Protein AF-A0A8J7F1G1-F1 (afdb_monomer_lite)

Structure (mmCIF, N/CA/C/O backbone):
data_AF-A0A8J7F1G1-F1
#
_entry.id   AF-A0A8J7F1G1-F1
#
loop_
_atom_site.group_PDB
_atom_site.id
_atom_site.type_symbol
_atom_site.label_atom_id
_atom_site.label_alt_id
_atom_site.label_comp_id
_atom_site.label_asym_id
_atom_site.label_entity_id
_atom_site.label_seq_id
_atom_site.pdbx_PDB_ins_code
_atom_site.Cartn_x
_atom_site.Cartn_y
_atom_site.Cartn_z
_atom_site.occupancy
_atom_site.B_iso_or_equiv
_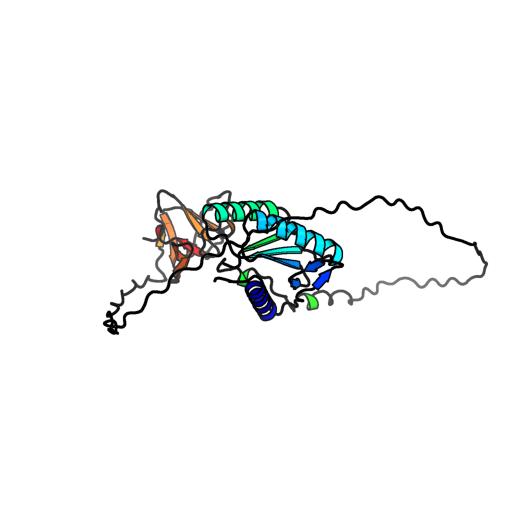atom_site.auth_seq_id
_atom_site.auth_comp_id
_atom_site.auth_asym_id
_atom_site.auth_atom_id
_atom_site.pdbx_PDB_model_num
ATOM 1 N N . MET A 1 1 ? -3.471 -8.805 -9.970 1.00 85.75 1 MET A N 1
ATOM 2 C CA . MET A 1 1 ? -4.946 -8.686 -10.096 1.00 85.75 1 MET A CA 1
ATOM 3 C C . MET A 1 1 ? -5.286 -7.489 -10.988 1.00 85.75 1 MET A C 1
ATOM 5 O O . MET A 1 1 ? -4.496 -6.552 -11.004 1.00 85.75 1 MET A O 1
ATOM 9 N N . LYS A 1 2 ? -6.380 -7.503 -11.767 1.00 92.56 2 LYS A N 1
ATOM 10 C CA . LYS A 1 2 ? -6.815 -6.350 -12.585 1.00 92.56 2 LYS A CA 1
ATOM 11 C C . LYS A 1 2 ? -8.298 -6.062 -12.370 1.00 92.56 2 LYS A C 1
ATOM 13 O O . LYS A 1 2 ? -9.089 -6.993 -12.458 1.00 92.56 2 LYS A O 1
ATOM 18 N N . PHE A 1 3 ? -8.645 -4.797 -12.138 1.00 95.81 3 PHE A N 1
ATOM 19 C CA . PHE A 1 3 ? -10.027 -4.343 -11.994 1.00 95.81 3 PHE A CA 1
ATOM 20 C C . PHE A 1 3 ? -10.405 -3.482 -13.196 1.00 95.81 3 PHE A C 1
ATOM 22 O O . PHE A 1 3 ? -9.678 -2.567 -13.586 1.00 95.81 3 PHE A O 1
ATOM 29 N N . SER A 1 4 ? -11.529 -3.794 -13.829 1.00 95.19 4 SER A N 1
ATOM 30 C CA . SER A 1 4 ? -12.010 -3.070 -15.003 1.00 95.19 4 SER A CA 1
ATOM 31 C C . SER A 1 4 ? -12.779 -1.805 -14.611 1.00 95.19 4 SER A C 1
ATOM 33 O O . SER A 1 4 ? -12.708 -0.801 -15.327 1.00 95.19 4 SER A O 1
ATOM 35 N N . THR A 1 5 ? -13.421 -1.811 -13.440 1.00 96.75 5 THR A N 1
ATOM 36 C CA . THR A 1 5 ? -14.197 -0.691 -12.893 1.00 96.75 5 THR A CA 1
ATOM 37 C C . THR A 1 5 ? -13.845 -0.412 -11.432 1.00 96.75 5 THR A C 1
ATOM 39 O O . THR A 1 5 ? -13.330 -1.275 -10.721 1.00 96.75 5 THR A O 1
ATOM 42 N N . GLU A 1 6 ? -14.152 0.798 -10.963 1.00 95.88 6 GLU A N 1
ATOM 43 C CA . GLU A 1 6 ? -14.017 1.164 -9.546 1.00 95.88 6 GLU A CA 1
ATOM 44 C C . GLU A 1 6 ? -14.965 0.349 -8.656 1.00 95.88 6 GLU A C 1
ATOM 46 O O . GLU A 1 6 ? -14.597 -0.047 -7.554 1.00 95.88 6 GLU A O 1
ATOM 51 N N . LYS A 1 7 ? -16.143 -0.022 -9.177 1.00 97.31 7 LYS A N 1
ATOM 52 C CA . LYS A 1 7 ? -17.098 -0.871 -8.460 1.00 97.31 7 LYS A CA 1
ATOM 53 C C . LYS A 1 7 ? -16.555 -2.277 -8.191 1.00 97.31 7 LYS A C 1
ATOM 55 O O . LYS A 1 7 ? -16.778 -2.827 -7.117 1.00 97.31 7 LYS A O 1
ATOM 60 N N . GLU A 1 8 ? -15.820 -2.866 -9.135 1.00 97.69 8 GLU A N 1
ATOM 61 C CA . GLU A 1 8 ? -15.153 -4.159 -8.919 1.00 97.69 8 GLU A CA 1
ATOM 62 C C . GLU A 1 8 ? -14.076 -4.074 -7.832 1.00 97.69 8 GLU A C 1
ATOM 64 O O . GLU A 1 8 ? -14.002 -4.961 -6.980 1.00 97.69 8 GLU A O 1
ATOM 69 N N . LEU A 1 9 ? -13.283 -2.996 -7.836 1.00 97.50 9 LEU A N 1
ATOM 70 C CA . LEU A 1 9 ? -12.300 -2.719 -6.789 1.00 97.50 9 LEU A CA 1
ATOM 71 C C . LEU A 1 9 ? -12.985 -2.554 -5.422 1.00 97.50 9 LEU A C 1
ATOM 73 O O . LEU A 1 9 ? -12.565 -3.176 -4.449 1.00 97.50 9 LEU A O 1
ATOM 77 N N . GLN A 1 10 ? -14.080 -1.791 -5.352 1.00 98.12 10 GLN A N 1
ATOM 78 C CA . GLN A 1 10 ? -14.869 -1.611 -4.130 1.00 98.12 10 GLN A CA 1
ATOM 79 C C . GLN A 1 10 ? -15.389 -2.943 -3.586 1.00 98.12 10 GLN A C 1
ATOM 81 O O . GLN A 1 10 ? -15.192 -3.253 -2.410 1.00 98.12 10 GLN A O 1
ATOM 86 N N . ASN A 1 11 ? -15.985 -3.772 -4.448 1.00 97.81 11 ASN A N 1
ATOM 87 C CA . ASN A 1 11 ? -16.486 -5.095 -4.076 1.00 97.81 11 ASN A CA 1
ATOM 88 C C . ASN A 1 11 ? -15.371 -6.005 -3.544 1.00 97.81 11 ASN A C 1
ATOM 90 O O . ASN A 1 11 ? -15.577 -6.738 -2.573 1.00 97.81 11 ASN A O 1
ATOM 94 N N . TYR A 1 12 ? -14.186 -5.951 -4.155 1.00 97.19 12 TYR A N 1
ATOM 95 C CA . TYR A 1 12 ? -13.018 -6.686 -3.683 1.00 97.19 12 TYR A CA 1
ATOM 96 C C . TYR A 1 12 ? -12.570 -6.221 -2.294 1.00 97.19 12 TYR A C 1
ATOM 98 O O . TYR A 1 12 ? -12.453 -7.050 -1.389 1.00 97.19 12 TYR A O 1
ATOM 106 N N . CYS A 1 13 ? -12.394 -4.912 -2.095 1.00 96.94 13 CYS A N 1
ATOM 107 C CA . CYS A 1 13 ? -12.002 -4.345 -0.806 1.00 96.94 13 CYS A CA 1
ATOM 108 C C . CYS A 1 13 ? -13.006 -4.710 0.295 1.00 96.94 13 CYS A C 1
ATOM 110 O O . CYS A 1 13 ? -12.612 -5.190 1.356 1.00 96.94 13 CYS A O 1
ATOM 112 N N . LEU A 1 14 ? -14.310 -4.572 0.031 1.00 97.44 14 LEU A N 1
ATOM 113 C CA . LEU A 1 14 ? -15.366 -4.961 0.971 1.00 97.44 14 LEU A CA 1
ATOM 114 C C . LEU A 1 14 ? -15.298 -6.447 1.332 1.00 97.44 14 LEU A C 1
ATOM 116 O O . LEU A 1 14 ? -15.460 -6.799 2.499 1.00 97.44 14 LEU A O 1
ATOM 120 N N . ARG A 1 15 ? -15.047 -7.329 0.358 1.00 97.00 15 ARG A N 1
ATOM 121 C CA . ARG A 1 15 ? -14.891 -8.767 0.610 1.00 97.00 15 ARG A CA 1
ATOM 122 C C . ARG A 1 15 ? -13.712 -9.050 1.544 1.00 97.00 15 ARG A C 1
ATOM 124 O O . ARG A 1 15 ? -13.888 -9.826 2.479 1.00 97.00 15 ARG A O 1
ATOM 131 N N . VAL A 1 16 ? -12.554 -8.426 1.314 1.00 94.94 16 VAL A N 1
ATOM 132 C CA . VAL A 1 16 ? -11.350 -8.604 2.150 1.00 94.94 16 VAL A CA 1
ATOM 133 C C . VAL A 1 16 ? -11.557 -8.034 3.557 1.00 94.94 16 VAL A C 1
ATOM 135 O O . VAL A 1 16 ? -11.239 -8.686 4.547 1.00 94.94 16 VAL A O 1
ATOM 138 N N . LEU A 1 17 ? -12.156 -6.848 3.682 1.00 95.31 17 LEU A N 1
ATOM 139 C CA . LEU A 1 17 ? -12.463 -6.264 4.992 1.00 95.31 17 LEU A CA 1
ATOM 140 C C . LEU A 1 17 ? -13.422 -7.164 5.789 1.00 95.31 17 LEU A C 1
ATOM 142 O O . LEU A 1 17 ? -13.184 -7.461 6.961 1.00 95.31 17 LEU A O 1
ATOM 146 N N . ARG A 1 18 ? -14.478 -7.665 5.135 1.00 95.19 18 ARG A N 1
ATOM 147 C CA . ARG A 1 18 ? -15.464 -8.559 5.756 1.00 95.19 18 ARG A CA 1
ATOM 148 C C . ARG A 1 18 ? -14.873 -9.921 6.118 1.00 95.19 18 ARG A C 1
ATOM 150 O O . ARG A 1 18 ? -15.220 -10.445 7.173 1.00 95.19 18 ARG A O 1
ATOM 157 N N . SER A 1 19 ? -13.972 -10.488 5.308 1.00 93.31 19 SER A N 1
ATOM 158 C CA . SER A 1 19 ? -13.309 -11.763 5.639 1.00 93.31 19 SER A CA 1
ATOM 159 C C . SER A 1 19 ? -12.414 -11.653 6.877 1.00 93.31 19 SER A C 1
ATOM 161 O O . SER A 1 19 ? -12.248 -12.633 7.598 1.00 93.31 19 SER A O 1
ATOM 163 N N . LYS A 1 20 ? -11.916 -10.447 7.179 1.00 91.88 20 LYS A N 1
ATOM 164 C CA . LYS A 1 20 ? -11.181 -10.119 8.411 1.00 91.88 20 LYS A CA 1
ATOM 165 C C . LYS A 1 20 ? -12.071 -9.737 9.598 1.00 91.88 20 LYS A C 1
ATOM 167 O O . LYS A 1 20 ? -11.559 -9.326 10.638 1.00 91.88 20 LYS A O 1
ATOM 172 N N . GLY A 1 21 ? -13.393 -9.833 9.453 1.00 93.81 21 GLY A N 1
ATOM 173 C CA . GLY A 1 21 ? -14.350 -9.456 10.494 1.00 93.81 21 GLY A CA 1
ATOM 174 C C . GLY A 1 21 ? -14.453 -7.948 10.736 1.00 93.81 21 GLY A C 1
ATOM 175 O O . GLY A 1 21 ? -15.002 -7.539 11.753 1.00 93.81 21 GLY A O 1
ATOM 176 N N . ILE A 1 22 ? -13.942 -7.110 9.830 1.00 94.12 22 ILE A N 1
ATOM 177 C CA . ILE A 1 22 ? -13.996 -5.653 9.970 1.00 94.12 22 ILE A CA 1
ATOM 178 C C . ILE A 1 22 ? -15.388 -5.172 9.567 1.00 94.12 22 ILE A C 1
ATOM 180 O O . ILE A 1 22 ? -15.872 -5.446 8.467 1.00 94.12 22 ILE A O 1
ATOM 184 N N . GLN A 1 23 ? -16.029 -4.415 10.454 1.00 95.81 23 GLN A N 1
ATOM 185 C CA . GLN A 1 23 ? -17.284 -3.742 10.133 1.00 95.81 23 GLN A CA 1
ATOM 186 C C . GLN A 1 23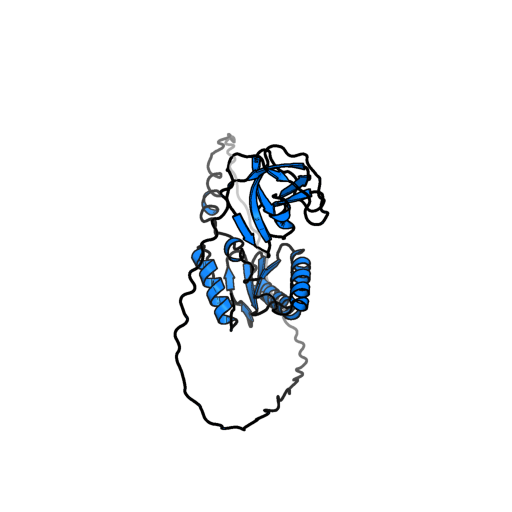 ? -17.032 -2.635 9.107 1.00 95.81 23 GLN A C 1
ATOM 188 O O . GLN A 1 23 ? -16.197 -1.761 9.330 1.00 95.81 23 GLN A O 1
ATOM 193 N N . CYS A 1 24 ? -17.766 -2.658 7.999 1.00 97.31 24 CYS A N 1
ATOM 194 C CA . CYS A 1 24 ? -17.635 -1.679 6.926 1.00 97.31 24 CYS A CA 1
ATOM 195 C C . CYS A 1 24 ? -19.009 -1.247 6.403 1.00 97.31 24 CYS A C 1
ATOM 197 O O . CYS A 1 24 ? -19.893 -2.086 6.207 1.00 97.31 24 CYS A O 1
ATOM 199 N N . SER A 1 25 ? -19.148 0.044 6.119 1.00 97.88 25 SER A N 1
ATOM 200 C CA . SER A 1 25 ? -20.285 0.631 5.410 1.00 97.88 25 SER A CA 1
ATOM 201 C C . SER A 1 25 ? -19.839 1.097 4.030 1.00 97.88 25 SER A C 1
ATOM 203 O O . SER A 1 25 ? -18.723 1.584 3.873 1.00 97.88 25 SER A O 1
ATOM 205 N N . GLU A 1 26 ? -20.707 0.944 3.042 1.00 97.69 26 GLU A N 1
ATOM 206 C CA . GLU A 1 26 ? -20.467 1.303 1.645 1.00 97.69 26 GLU A CA 1
ATOM 207 C C . GLU A 1 26 ? -21.280 2.551 1.289 1.00 97.69 26 GLU A C 1
ATOM 209 O O . GLU A 1 26 ? -22.394 2.701 1.791 1.00 97.69 26 GLU A O 1
ATOM 214 N N . GLU A 1 27 ? -20.738 3.417 0.427 1.00 95.44 27 GLU A N 1
ATOM 215 C CA . GLU A 1 27 ? -21.467 4.548 -0.168 1.00 95.44 27 GLU A CA 1
ATOM 216 C C . GLU A 1 27 ? -22.135 5.463 0.887 1.00 95.44 27 GLU A C 1
ATOM 218 O O . GLU A 1 27 ? -23.305 5.829 0.786 1.00 95.44 27 GLU A O 1
ATOM 223 N N . VAL A 1 28 ? -21.380 5.845 1.923 1.00 97.06 28 VAL A N 1
ATOM 224 C CA . VAL A 1 28 ? -21.890 6.611 3.074 1.00 97.06 28 VAL A CA 1
ATOM 225 C C . VAL A 1 28 ? -22.051 8.091 2.726 1.00 97.06 28 VAL A C 1
ATOM 227 O O . VAL A 1 28 ? -21.075 8.777 2.414 1.00 97.06 28 VAL A O 1
ATOM 230 N N . GLU A 1 29 ? -23.274 8.606 2.840 1.00 97.19 29 GLU A N 1
ATOM 231 C CA . GLU A 1 29 ? -23.581 10.026 2.638 1.00 97.19 29 GLU A CA 1
ATOM 232 C C . GLU A 1 29 ? -22.952 10.915 3.725 1.00 97.19 29 GLU A C 1
ATOM 234 O O . GLU A 1 29 ? -23.029 10.639 4.924 1.00 97.19 29 GLU A O 1
ATOM 239 N N . CYS A 1 30 ? -22.328 12.009 3.290 1.00 94.06 30 CYS A N 1
ATOM 240 C CA . CYS A 1 30 ? -21.588 12.968 4.107 1.00 94.06 30 CYS A CA 1
ATOM 241 C C . CYS A 1 30 ? -21.987 14.401 3.714 1.00 94.06 30 CYS A C 1
ATOM 243 O O . CYS A 1 30 ? -21.160 15.179 3.243 1.00 94.06 30 CYS A O 1
ATOM 245 N N . GLY A 1 31 ? -23.269 14.743 3.864 1.00 92.31 31 GLY A N 1
ATOM 246 C CA . GLY A 1 31 ? -23.830 15.961 3.273 1.00 92.31 31 GLY A CA 1
ATOM 247 C C . GLY A 1 31 ? -24.103 15.746 1.785 1.00 92.31 31 GLY A C 1
ATOM 248 O O . GLY A 1 31 ? -24.760 14.775 1.432 1.00 92.31 31 GLY A O 1
ATOM 249 N N . ASP A 1 32 ? -23.564 16.609 0.923 1.00 94.31 32 ASP A N 1
ATOM 250 C CA . ASP A 1 32 ? -23.764 16.538 -0.537 1.00 94.31 32 ASP A CA 1
ATOM 251 C C . ASP A 1 32 ? -22.744 15.634 -1.259 1.00 94.31 32 ASP A C 1
ATOM 253 O O . ASP A 1 32 ? -22.698 15.577 -2.488 1.00 94.31 32 ASP A O 1
ATOM 257 N N . ILE A 1 33 ? -21.883 14.952 -0.501 1.00 95.31 33 ILE A N 1
ATOM 258 C CA . ILE A 1 33 ? -20.837 14.062 -1.013 1.00 95.31 33 ILE A CA 1
ATOM 259 C C . ILE A 1 33 ? -20.967 12.673 -0.390 1.00 95.31 33 ILE A C 1
ATOM 261 O O . ILE A 1 33 ? -21.627 12.494 0.633 1.00 95.31 33 ILE A O 1
ATOM 265 N N . ARG A 1 34 ? -20.326 11.678 -1.003 1.00 97.38 34 ARG A N 1
ATOM 266 C CA . ARG A 1 34 ? -20.473 10.270 -0.634 1.00 97.38 34 ARG A CA 1
ATOM 267 C C . ARG A 1 34 ? -19.112 9.596 -0.552 1.00 97.38 34 ARG A C 1
ATOM 269 O O . ARG A 1 34 ? -18.366 9.654 -1.519 1.00 97.38 34 ARG A O 1
ATOM 276 N N . ALA A 1 35 ? -18.820 8.968 0.583 1.00 97.81 35 ALA A N 1
ATOM 277 C CA . ALA A 1 35 ? -17.592 8.206 0.788 1.00 97.81 35 ALA A CA 1
ATOM 278 C C . ALA A 1 35 ? -17.750 6.764 0.284 1.00 97.81 35 ALA A C 1
ATOM 280 O O . ALA A 1 35 ? -18.793 6.147 0.521 1.00 97.81 35 ALA A O 1
ATOM 281 N N . ASP A 1 36 ? -16.715 6.206 -0.347 1.00 98.19 36 ASP A N 1
ATOM 282 C CA . ASP A 1 36 ? -16.781 4.863 -0.934 1.00 98.19 36 ASP A CA 1
ATOM 283 C C . ASP A 1 36 ? -16.939 3.765 0.116 1.00 98.19 36 ASP A C 1
ATOM 285 O O . ASP A 1 36 ? -17.868 2.954 0.035 1.00 98.19 36 ASP A O 1
ATOM 289 N N . ILE A 1 37 ? -16.028 3.714 1.092 1.00 98.31 37 ILE A N 1
ATOM 290 C CA . ILE A 1 37 ? -16.068 2.750 2.193 1.00 98.31 37 ILE A CA 1
ATOM 291 C C . ILE A 1 37 ? -15.699 3.457 3.500 1.00 98.31 37 ILE A C 1
ATOM 293 O O . ILE A 1 37 ? -14.738 4.219 3.582 1.00 98.31 37 ILE A O 1
ATOM 297 N N . VAL A 1 38 ? -16.446 3.167 4.562 1.00 97.69 38 VAL A N 1
ATOM 298 C CA . VAL A 1 38 ? -16.169 3.665 5.912 1.00 97.69 38 VAL A CA 1
ATOM 299 C C . VAL A 1 38 ? -16.034 2.489 6.866 1.00 97.69 38 VAL A C 1
ATOM 301 O O . VAL A 1 38 ? -16.921 1.640 6.950 1.00 97.69 38 VAL A O 1
ATOM 304 N N . ILE A 1 39 ? -14.941 2.468 7.622 1.00 96.56 39 ILE A N 1
ATOM 305 C CA . ILE A 1 39 ? -14.683 1.513 8.705 1.00 96.56 39 ILE A CA 1
ATOM 306 C C . ILE A 1 39 ? -14.491 2.282 10.025 1.00 96.56 39 ILE A C 1
ATOM 308 O O . ILE A 1 39 ? -14.364 3.510 10.002 1.00 96.56 39 ILE A O 1
ATOM 312 N N . PRO A 1 40 ? -14.503 1.628 11.204 1.00 95.25 40 PRO A N 1
ATOM 313 C CA . PRO A 1 40 ? -14.353 2.324 12.481 1.00 95.25 40 PRO A CA 1
ATOM 314 C C . PRO A 1 40 ? -13.138 3.259 12.547 1.00 95.25 40 PRO A C 1
ATOM 316 O O . PRO A 1 40 ? -13.269 4.378 13.048 1.00 95.25 40 PRO A O 1
ATOM 319 N N . GLN A 1 41 ? -12.004 2.811 12.006 1.00 95.81 41 GLN A N 1
ATOM 320 C CA . GLN A 1 41 ? -10.712 3.491 12.054 1.00 95.81 41 GLN A CA 1
ATOM 321 C C . GLN A 1 41 ? -10.458 4.472 10.904 1.00 95.81 41 GLN A C 1
ATOM 323 O O . GLN A 1 41 ? -9.704 5.420 11.092 1.00 95.81 41 GLN A O 1
ATOM 328 N N . ALA A 1 42 ? -11.091 4.288 9.742 1.00 97.19 42 ALA A N 1
ATOM 329 C CA . ALA A 1 42 ? -10.705 5.006 8.532 1.00 97.19 42 ALA A CA 1
ATOM 330 C C . ALA A 1 42 ? -11.884 5.336 7.611 1.00 97.19 42 ALA A C 1
ATOM 332 O O . ALA A 1 42 ? -12.900 4.631 7.578 1.00 97.19 42 ALA A O 1
ATOM 333 N N . VAL A 1 43 ? -11.715 6.400 6.826 1.00 97.69 43 VAL A N 1
ATOM 334 C CA . VAL A 1 43 ? -12.439 6.579 5.561 1.00 97.69 43 VAL A CA 1
ATOM 335 C C . VAL A 1 43 ? -11.543 6.073 4.441 1.00 97.69 43 VAL A C 1
ATOM 337 O O . VAL A 1 43 ? -10.387 6.482 4.354 1.00 97.69 43 VAL A O 1
ATOM 340 N N . ILE A 1 44 ? -12.069 5.191 3.598 1.00 97.94 44 ILE A N 1
ATOM 341 C CA . ILE A 1 44 ? -11.346 4.637 2.460 1.00 97.94 44 ILE A CA 1
ATOM 342 C C . ILE A 1 44 ? -11.925 5.252 1.188 1.00 97.94 44 ILE A C 1
ATOM 344 O O . ILE A 1 44 ? -13.115 5.091 0.911 1.00 97.94 44 ILE A O 1
ATOM 348 N N . GLU A 1 45 ? -11.073 5.923 0.422 1.00 98.31 45 GLU A N 1
ATOM 349 C CA . GLU A 1 45 ? -11.387 6.446 -0.906 1.00 98.31 45 GLU A CA 1
ATOM 350 C C . GLU A 1 45 ? -10.712 5.582 -1.969 1.00 98.31 45 GLU A C 1
ATOM 352 O O . GLU A 1 45 ? -9.518 5.266 -1.874 1.00 98.31 45 GLU A O 1
ATOM 357 N N . LEU A 1 46 ? -11.480 5.196 -2.984 1.00 98.38 46 LEU A N 1
ATOM 358 C CA . LEU A 1 46 ? -11.023 4.311 -4.039 1.00 98.38 46 LEU A CA 1
ATOM 359 C C . LEU A 1 46 ? -10.736 5.095 -5.317 1.00 98.38 46 LEU A C 1
ATOM 361 O O . LEU A 1 46 ? -11.430 6.039 -5.698 1.00 98.38 46 LEU A O 1
ATOM 365 N N . LYS A 1 47 ? -9.693 4.662 -6.020 1.00 98.00 47 LYS A N 1
ATOM 366 C CA . LYS A 1 47 ? -9.462 5.022 -7.418 1.00 98.00 47 LYS A CA 1
ATOM 367 C C . LYS A 1 47 ? -9.048 3.782 -8.170 1.00 98.00 47 LYS A C 1
ATOM 369 O O . LYS A 1 47 ? -8.156 3.058 -7.738 1.00 98.00 47 LYS A O 1
ATOM 374 N N . LYS A 1 48 ? -9.633 3.556 -9.348 1.00 97.38 48 LYS A N 1
ATOM 375 C CA . LYS A 1 48 ? -9.224 2.433 -10.210 1.00 97.38 48 LYS A CA 1
ATOM 376 C C . LYS A 1 48 ? -7.700 2.389 -10.407 1.00 97.38 48 LYS A C 1
ATOM 378 O O . LYS A 1 48 ? -7.110 1.321 -10.303 1.00 97.38 48 LYS A O 1
ATOM 383 N N . VAL A 1 49 ? -7.066 3.535 -10.662 1.00 98.06 49 VAL A N 1
ATOM 384 C CA . VAL A 1 49 ? -5.605 3.668 -10.751 1.00 98.06 49 VAL A CA 1
ATOM 385 C C . VAL A 1 49 ? -5.161 4.862 -9.913 1.00 98.06 49 VAL A C 1
ATOM 387 O O . VAL A 1 49 ? -5.644 5.973 -10.121 1.00 98.06 49 VAL A O 1
ATOM 390 N N . LEU A 1 50 ? -4.213 4.648 -9.004 1.00 98.25 50 LEU A N 1
ATOM 391 C CA . LEU A 1 50 ? -3.578 5.706 -8.220 1.00 98.25 50 LEU A CA 1
ATOM 392 C C . LEU A 1 50 ? -2.344 6.231 -8.959 1.00 98.25 50 LEU A C 1
ATOM 394 O O . LEU A 1 50 ? -1.208 5.934 -8.603 1.00 98.25 50 LEU A O 1
ATOM 398 N N . ASN A 1 51 ? -2.564 7.000 -10.025 1.00 98.06 51 ASN A N 1
ATOM 399 C CA . ASN A 1 51 ? -1.508 7.847 -10.583 1.00 98.06 51 ASN A CA 1
ATOM 400 C C . ASN A 1 51 ? -1.373 9.140 -9.749 1.00 98.06 51 ASN A C 1
ATOM 402 O O . ASN A 1 51 ? -2.110 9.353 -8.786 1.00 98.06 51 ASN A O 1
ATOM 406 N N . ARG A 1 52 ? -0.440 10.028 -10.119 1.00 97.25 52 ARG A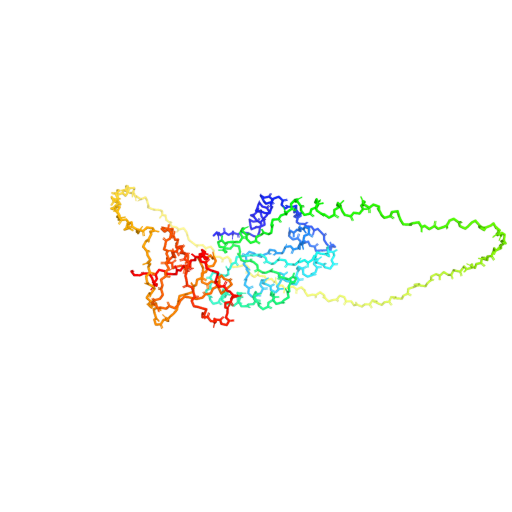 N 1
ATOM 407 C CA . ARG A 1 52 ? -0.209 11.299 -9.406 1.00 97.25 52 ARG A CA 1
ATOM 408 C C . ARG A 1 52 ? -1.494 12.109 -9.194 1.00 97.25 52 ARG A C 1
ATOM 410 O O . ARG A 1 52 ? -1.731 12.612 -8.101 1.00 97.25 52 ARG A O 1
ATOM 417 N N . GLU A 1 53 ? -2.294 12.265 -10.244 1.00 96.75 53 GLU A N 1
ATOM 418 C CA . GLU A 1 53 ? -3.530 13.048 -10.188 1.00 96.75 53 GLU A CA 1
ATOM 419 C C . GLU A 1 53 ? -4.602 12.340 -9.354 1.00 96.75 53 GLU A C 1
ATOM 421 O O . GLU A 1 53 ? -5.207 12.962 -8.483 1.00 96.75 53 GLU A O 1
ATOM 426 N N . GLY A 1 54 ? -4.774 11.033 -9.559 1.00 97.69 54 GLY A N 1
ATOM 427 C CA . GLY A 1 54 ? -5.711 10.201 -8.813 1.00 97.69 54 GLY A CA 1
ATOM 428 C C . GLY A 1 54 ? -5.450 10.236 -7.309 1.00 97.69 54 GLY A C 1
ATOM 429 O O . GLY A 1 54 ? -6.400 10.341 -6.542 1.00 97.69 54 GLY A O 1
ATOM 430 N N . ILE A 1 55 ? -4.180 10.241 -6.884 1.00 98.38 55 ILE A N 1
ATOM 431 C CA . ILE A 1 55 ? -3.804 10.377 -5.469 1.00 98.38 55 ILE A CA 1
ATOM 432 C C . ILE A 1 55 ? -4.262 11.729 -4.901 1.00 98.38 55 ILE A C 1
ATOM 434 O O . ILE A 1 55 ? -4.910 11.757 -3.857 1.00 98.38 55 ILE A O 1
ATOM 438 N N . TYR A 1 56 ? -3.984 12.851 -5.576 1.00 98.12 56 TYR A N 1
ATOM 439 C CA . TYR A 1 56 ? -4.418 14.169 -5.087 1.00 98.12 56 TYR A CA 1
ATOM 440 C C . TYR A 1 56 ? -5.942 14.326 -5.079 1.00 98.12 56 TYR A C 1
ATOM 442 O O . TYR A 1 56 ? -6.491 14.888 -4.129 1.00 98.12 56 TYR A O 1
ATOM 450 N N . GLN A 1 57 ? -6.626 13.828 -6.113 1.00 97.81 57 GLN A N 1
ATOM 451 C CA . GLN A 1 57 ? -8.088 13.835 -6.175 1.00 97.81 57 GLN A CA 1
ATOM 452 C C . GLN A 1 57 ? -8.685 13.028 -5.016 1.00 97.81 57 GLN A C 1
ATOM 454 O O . GLN A 1 57 ? -9.517 13.553 -4.274 1.00 97.81 57 GLN A O 1
ATOM 459 N N . ALA A 1 58 ? -8.201 11.798 -4.814 1.00 98.19 58 ALA A N 1
ATOM 460 C CA . ALA A 1 58 ? -8.642 10.926 -3.732 1.00 98.19 58 ALA A CA 1
ATOM 461 C C . ALA A 1 58 ? -8.379 11.553 -2.356 1.00 98.19 58 ALA A C 1
ATOM 463 O O . ALA A 1 58 ? -9.262 11.574 -1.5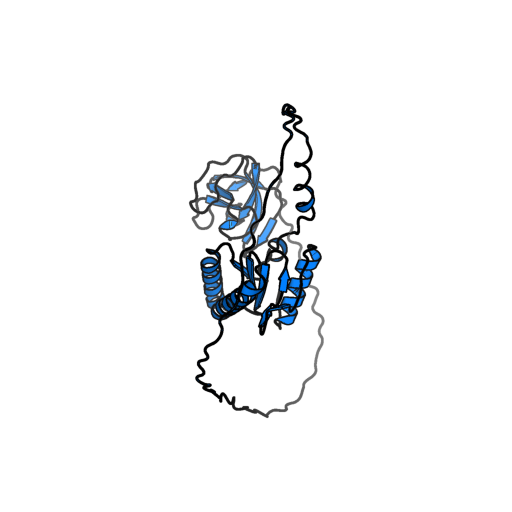05 1.00 98.19 58 ALA A O 1
ATOM 464 N N . LEU A 1 59 ? -7.198 12.143 -2.149 1.00 98.25 59 LEU A N 1
ATOM 465 C CA . LEU A 1 59 ? -6.859 12.816 -0.897 1.00 98.25 59 LEU A CA 1
ATOM 466 C C . LEU A 1 59 ? -7.796 13.996 -0.603 1.00 98.25 59 LEU A C 1
ATOM 468 O O . LEU A 1 59 ? -8.270 14.147 0.525 1.00 98.25 59 LEU A O 1
ATOM 472 N N . GLY A 1 60 ? -8.084 14.828 -1.609 1.00 97.50 60 GLY A N 1
ATOM 473 C CA . GLY A 1 60 ? -9.006 15.956 -1.471 1.00 97.50 60 GLY A CA 1
ATOM 474 C C . GLY A 1 60 ? -10.422 15.509 -1.098 1.00 97.50 60 GLY A C 1
ATOM 475 O O . GLY A 1 60 ? -11.029 16.075 -0.185 1.00 97.50 60 GLY A O 1
ATOM 476 N N . GLN A 1 61 ? -10.916 14.459 -1.758 1.00 97.56 61 GLN A N 1
ATOM 477 C CA . GLN A 1 61 ? -12.217 13.843 -1.493 1.00 97.56 61 GLN A CA 1
ATOM 478 C C . GLN A 1 61 ? -12.279 13.224 -0.091 1.00 97.56 61 GLN A C 1
ATOM 480 O O . GLN A 1 61 ? -13.136 13.598 0.713 1.00 97.56 61 GLN A O 1
ATOM 485 N N . ALA A 1 62 ? -11.311 12.376 0.255 1.00 96.94 62 ALA A N 1
ATOM 486 C CA . ALA A 1 62 ? -11.235 11.726 1.558 1.00 96.94 62 ALA A CA 1
ATOM 487 C C . ALA A 1 62 ? -11.139 12.731 2.713 1.00 96.94 62 ALA A C 1
ATOM 489 O O . ALA A 1 62 ? -11.825 12.592 3.729 1.00 96.94 62 ALA A O 1
ATOM 490 N N . THR A 1 63 ? -10.359 13.800 2.533 1.00 97.12 63 THR A N 1
ATOM 491 C CA . THR A 1 63 ? -10.268 14.900 3.503 1.00 97.12 63 THR A CA 1
ATOM 492 C C . THR A 1 63 ? -11.617 15.594 3.690 1.00 97.12 63 THR A C 1
ATOM 494 O O . THR A 1 63 ? -11.973 15.952 4.814 1.00 97.12 63 THR A O 1
ATOM 497 N N . ALA A 1 64 ? -12.390 15.783 2.615 1.00 96.12 64 ALA A N 1
ATOM 498 C CA . ALA A 1 64 ? -13.722 16.370 2.698 1.00 96.12 64 ALA A CA 1
ATOM 499 C C . ALA A 1 64 ? -14.684 15.469 3.488 1.00 96.12 64 ALA A C 1
ATOM 501 O O . ALA A 1 64 ? -15.333 15.961 4.413 1.00 96.12 64 ALA A O 1
ATOM 502 N N . TYR A 1 65 ? -14.711 14.157 3.219 1.00 94.06 65 TYR A N 1
ATOM 503 C CA . TYR A 1 65 ? -15.525 13.209 3.994 1.00 94.06 65 TYR A CA 1
ATOM 504 C C . TYR A 1 65 ? -15.131 13.207 5.469 1.00 94.06 65 TYR A C 1
ATOM 506 O O . TYR A 1 65 ? -15.993 13.203 6.352 1.00 94.06 65 TYR A O 1
ATOM 514 N N . ASN A 1 66 ? -13.825 13.245 5.753 1.00 93.56 66 ASN A N 1
ATOM 515 C CA . ASN A 1 66 ? -13.335 13.091 7.114 1.00 93.56 66 ASN A CA 1
ATOM 516 C C . ASN A 1 66 ? -13.725 14.265 8.031 1.00 93.56 66 ASN A C 1
ATOM 518 O O . ASN A 1 66 ? -13.859 14.086 9.241 1.00 93.56 66 ASN A O 1
ATOM 522 N N . ARG A 1 67 ? -14.028 15.446 7.472 1.00 95.12 67 ARG A N 1
ATOM 523 C CA . ARG A 1 67 ? -14.610 16.568 8.237 1.00 95.12 67 ARG A CA 1
ATOM 524 C C . ARG A 1 67 ? -15.980 16.228 8.832 1.00 95.12 67 ARG A C 1
ATOM 526 O O . ARG A 1 67 ? -16.309 16.721 9.911 1.00 95.12 67 ARG A O 1
ATOM 533 N N . HIS A 1 68 ? -16.759 15.386 8.151 1.00 96.06 68 HIS A N 1
ATOM 534 C CA . HIS A 1 68 ? -18.077 14.934 8.600 1.00 96.06 68 HIS A CA 1
ATOM 535 C C . HIS A 1 68 ? -17.981 13.665 9.451 1.00 96.06 68 HIS A C 1
ATOM 537 O O . HIS A 1 68 ? -18.581 13.594 10.523 1.00 96.06 68 HIS A O 1
ATOM 543 N N . LEU A 1 69 ? -17.204 12.682 8.989 1.00 95.81 69 LEU A N 1
ATOM 544 C CA . LEU A 1 69 ? -17.140 11.348 9.590 1.00 95.81 69 LEU A CA 1
ATOM 545 C C . LEU A 1 69 ? -16.194 11.248 10.793 1.00 95.81 69 LEU A C 1
ATOM 547 O O . LEU A 1 69 ? -16.376 10.353 11.617 1.00 95.81 69 LEU A O 1
ATOM 551 N N . LYS A 1 70 ? -15.215 12.157 10.910 1.00 96.69 70 LYS A N 1
ATOM 552 C CA . LYS A 1 70 ? -14.247 12.242 12.019 1.00 96.69 70 LYS A CA 1
ATOM 553 C C . LYS A 1 70 ? -13.548 10.910 12.313 1.00 96.69 70 LYS A C 1
ATOM 555 O O . LYS A 1 70 ? -13.414 10.510 13.471 1.00 96.69 70 LYS A O 1
ATOM 560 N N . ARG A 1 71 ? -13.135 10.203 11.262 1.00 96.50 71 ARG A N 1
ATOM 561 C CA . ARG A 1 71 ? -12.327 8.992 11.385 1.00 96.50 71 ARG A CA 1
ATOM 562 C C . ARG A 1 71 ? -10.871 9.352 11.704 1.00 96.50 71 ARG A C 1
ATOM 564 O O . ARG A 1 71 ? -10.387 10.385 11.235 1.00 96.50 71 ARG A O 1
ATOM 571 N N . PRO A 1 72 ? -10.188 8.518 12.505 1.00 95.81 72 PRO A N 1
ATOM 572 C CA . PRO A 1 72 ? -8.770 8.694 12.805 1.00 95.81 72 PRO A CA 1
ATOM 573 C C . PRO A 1 72 ? -7.873 8.737 11.564 1.00 95.81 72 PRO A C 1
ATOM 575 O O . PRO A 1 72 ? -6.918 9.507 11.545 1.00 95.81 72 PRO A O 1
ATOM 578 N N . GLU A 1 73 ? -8.189 7.929 10.550 1.00 96.75 73 GLU A N 1
ATOM 579 C CA . 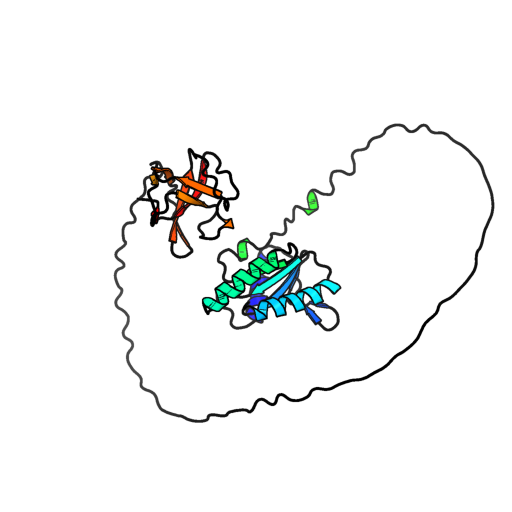GLU A 1 73 ? -7.325 7.711 9.388 1.00 96.75 73 GLU A CA 1
ATOM 580 C C . GLU A 1 73 ? -8.051 7.939 8.049 1.00 96.75 73 GLU A C 1
ATOM 582 O O . GLU A 1 73 ? -9.280 7.842 7.936 1.00 96.75 73 GLU A O 1
ATOM 587 N N . ILE A 1 74 ? -7.261 8.222 7.015 1.00 97.69 74 ILE A N 1
ATOM 588 C CA . ILE A 1 74 ? -7.657 8.296 5.609 1.00 97.69 74 ILE A CA 1
ATOM 589 C C . ILE A 1 74 ? -6.845 7.267 4.833 1.00 97.69 74 ILE A C 1
ATOM 591 O O . ILE A 1 74 ? -5.617 7.319 4.839 1.00 97.69 74 ILE A O 1
ATOM 595 N N . TRP A 1 75 ? -7.514 6.366 4.123 1.00 98.06 75 TRP A N 1
ATOM 596 C CA . TRP A 1 75 ? -6.846 5.392 3.266 1.00 98.06 75 TRP A CA 1
ATOM 597 C C . TRP A 1 75 ? -7.204 5.631 1.804 1.00 98.06 75 TRP A C 1
ATOM 599 O O . TRP A 1 75 ? -8.377 5.665 1.437 1.00 98.06 75 TRP A O 1
ATOM 609 N N . LEU A 1 76 ? -6.188 5.771 0.961 1.00 98.25 76 LEU A N 1
ATOM 610 C CA . LEU A 1 76 ? -6.329 5.900 -0.484 1.00 98.25 76 LEU A CA 1
ATOM 611 C C . LEU A 1 76 ? -5.955 4.558 -1.107 1.00 98.25 76 LEU A C 1
ATOM 613 O O . LEU A 1 76 ? -4.823 4.105 -0.947 1.00 98.25 76 LEU A O 1
ATOM 617 N N . VAL A 1 77 ? -6.890 3.907 -1.796 1.00 98.19 77 VAL A N 1
ATOM 618 C CA . VAL A 1 77 ? -6.676 2.548 -2.316 1.00 98.19 77 VAL A CA 1
ATOM 619 C C . VAL A 1 77 ? -6.929 2.484 -3.817 1.00 98.19 77 VAL A C 1
ATOM 621 O O . VAL A 1 77 ? -7.938 2.975 -4.321 1.00 98.19 77 VAL A O 1
ATOM 624 N N . GLY A 1 78 ? -6.024 1.834 -4.548 1.00 98.19 78 GLY A N 1
ATOM 625 C CA . GLY A 1 78 ? -6.170 1.637 -5.988 1.00 98.19 78 GLY A CA 1
ATOM 626 C C . GLY A 1 78 ? -5.064 0.811 -6.620 1.00 98.19 78 GLY A C 1
ATOM 627 O O . GLY A 1 78 ? -4.193 0.296 -5.928 1.00 98.19 78 GLY A O 1
ATOM 628 N N . GLN A 1 79 ? -5.097 0.647 -7.942 1.00 97.81 79 GLN A N 1
ATOM 629 C CA . GLN A 1 79 ? -4.040 -0.071 -8.666 1.00 97.81 79 GLN A CA 1
ATOM 630 C C . GLN A 1 79 ? -2.850 0.839 -8.980 1.00 97.81 79 GLN A C 1
ATOM 632 O O . GLN A 1 79 ? -3.041 2.023 -9.279 1.00 97.81 79 GLN A O 1
ATOM 637 N N . ARG A 1 80 ? -1.629 0.288 -9.005 1.00 97.62 80 ARG A N 1
ATOM 638 C CA . ARG A 1 80 ? -0.474 1.000 -9.573 1.00 97.62 80 ARG A CA 1
ATOM 639 C C . ARG A 1 80 ? -0.707 1.334 -11.052 1.00 97.62 80 ARG A C 1
ATOM 641 O O . ARG A 1 80 ? -1.305 0.539 -11.787 1.00 97.62 80 ARG A O 1
ATOM 648 N N . PRO A 1 81 ? -0.160 2.460 -11.542 1.00 97.69 81 PRO A N 1
ATOM 649 C CA . PRO A 1 81 ? -0.066 2.712 -12.972 1.00 97.69 81 PRO A CA 1
ATOM 650 C C . PRO A 1 81 ? 0.656 1.576 -13.716 1.00 97.69 81 PRO A C 1
ATOM 652 O O . PRO A 1 81 ? 1.616 0.967 -13.222 1.00 97.69 81 PRO A O 1
ATOM 655 N N . ILE A 1 82 ? 0.197 1.293 -14.939 1.00 95.81 82 ILE A N 1
ATOM 656 C CA . ILE A 1 82 ? 0.823 0.290 -15.816 1.00 95.81 82 ILE A CA 1
ATOM 657 C C . ILE A 1 82 ? 2.170 0.815 -16.328 1.00 95.81 82 ILE A C 1
ATOM 659 O O . ILE A 1 82 ? 3.141 0.061 -16.384 1.00 95.81 82 ILE A O 1
ATOM 663 N N . ALA A 1 83 ? 2.238 2.104 -16.671 1.00 95.88 83 ALA A N 1
ATOM 664 C CA . ALA A 1 83 ? 3.456 2.742 -17.148 1.00 95.88 83 ALA A CA 1
ATOM 665 C C . ALA A 1 83 ? 4.493 2.857 -16.018 1.00 95.88 83 ALA A C 1
ATOM 667 O O . ALA A 1 83 ? 4.220 3.432 -14.965 1.00 95.88 83 ALA A O 1
ATOM 668 N N . VAL A 1 84 ? 5.706 2.349 -16.261 1.00 93.62 84 VAL A N 1
ATOM 669 C CA . VAL A 1 84 ? 6.798 2.291 -15.268 1.00 93.62 84 VAL A CA 1
ATOM 670 C C . VAL A 1 84 ? 7.129 3.672 -14.697 1.00 93.62 84 VAL A C 1
ATOM 672 O O . VAL A 1 84 ? 7.302 3.822 -13.489 1.00 93.62 84 VAL A O 1
ATOM 675 N N . GLN A 1 85 ? 7.172 4.700 -15.549 1.00 93.56 85 GLN A N 1
ATOM 676 C CA . GLN A 1 85 ? 7.478 6.064 -15.116 1.00 93.56 85 GLN A CA 1
ATOM 677 C C . GLN A 1 85 ? 6.382 6.646 -14.213 1.00 93.56 85 GLN A C 1
ATOM 679 O O . GLN A 1 85 ? 6.698 7.268 -13.201 1.00 93.56 85 GLN A O 1
ATOM 684 N N . GLU A 1 86 ? 5.107 6.436 -14.550 1.00 95.69 86 GLU A N 1
ATOM 685 C CA . GLU A 1 86 ? 3.981 6.896 -13.729 1.00 95.69 86 GLU A CA 1
ATOM 686 C C . GLU A 1 86 ? 3.916 6.149 -12.399 1.00 95.69 86 GLU A C 1
ATOM 688 O O . GLU A 1 86 ? 3.647 6.764 -11.370 1.00 95.69 86 GLU A O 1
ATOM 693 N N . ARG A 1 87 ? 4.227 4.848 -12.397 1.00 97.00 87 ARG A N 1
ATOM 694 C CA . ARG A 1 87 ? 4.322 4.040 -11.177 1.00 97.00 87 ARG A CA 1
ATOM 695 C C . ARG A 1 87 ? 5.357 4.606 -10.212 1.00 97.00 87 ARG A C 1
ATOM 697 O O . ARG A 1 87 ? 5.012 4.923 -9.081 1.00 97.00 87 ARG A O 1
ATOM 704 N N . ALA A 1 88 ? 6.583 4.836 -10.682 1.00 93.19 88 ALA A N 1
ATOM 705 C CA . ALA A 1 88 ? 7.650 5.402 -9.855 1.00 93.19 88 ALA A CA 1
ATOM 706 C C . ALA A 1 88 ? 7.341 6.831 -9.362 1.00 93.19 88 ALA A C 1
ATOM 708 O O . ALA A 1 88 ? 7.904 7.299 -8.371 1.00 93.19 88 ALA A O 1
ATOM 709 N N . GLN A 1 89 ? 6.487 7.580 -10.066 1.00 96.06 89 GLN A N 1
ATOM 710 C CA . GLN A 1 89 ? 5.997 8.877 -9.590 1.00 96.06 89 GLN A CA 1
ATOM 711 C C . GLN A 1 89 ? 4.913 8.721 -8.521 1.00 96.06 89 GLN A C 1
ATOM 713 O O . GLN A 1 89 ? 4.979 9.406 -7.505 1.00 96.06 89 GLN A O 1
ATOM 718 N N . ALA A 1 90 ? 3.950 7.823 -8.736 1.00 97.50 90 ALA A N 1
ATOM 719 C CA . ALA A 1 90 ? 2.885 7.535 -7.784 1.00 97.50 90 ALA A CA 1
ATOM 720 C C . ALA A 1 90 ? 3.433 6.997 -6.456 1.00 97.50 90 ALA A C 1
ATOM 722 O O . ALA A 1 90 ? 3.026 7.470 -5.404 1.00 97.50 90 ALA A O 1
ATOM 723 N N . GLU A 1 91 ? 4.399 6.077 -6.496 1.00 96.62 91 GLU A N 1
ATOM 724 C CA . GLU A 1 91 ? 5.024 5.499 -5.298 1.00 96.62 91 GLU A CA 1
ATOM 725 C C . GLU A 1 91 ? 5.818 6.537 -4.497 1.00 96.62 91 GLU A C 1
ATOM 727 O O . GLU A 1 91 ? 5.705 6.592 -3.276 1.00 96.62 91 GLU A O 1
ATOM 732 N N . ARG A 1 92 ? 6.573 7.418 -5.169 1.00 95.88 92 ARG A N 1
ATOM 733 C CA . ARG A 1 92 ? 7.262 8.526 -4.486 1.00 95.88 92 ARG A CA 1
ATOM 734 C C . ARG A 1 92 ? 6.283 9.500 -3.839 1.00 95.88 92 ARG A C 1
ATOM 736 O O . ARG A 1 92 ? 6.526 9.942 -2.722 1.00 95.88 92 ARG A O 1
ATOM 743 N N . LEU A 1 93 ? 5.187 9.823 -4.526 1.00 97.44 93 LEU A N 1
ATOM 744 C CA . LEU A 1 93 ? 4.157 10.698 -3.972 1.00 97.44 93 LEU A CA 1
ATOM 745 C C . LEU A 1 93 ? 3.429 10.044 -2.790 1.00 97.44 93 LEU A C 1
ATOM 747 O O . LEU A 1 93 ? 3.158 10.722 -1.805 1.00 97.44 93 LEU A O 1
ATOM 751 N N . ALA A 1 94 ? 3.135 8.745 -2.873 1.00 96.94 94 ALA A N 1
ATOM 752 C CA . ALA A 1 94 ? 2.564 7.981 -1.769 1.00 96.94 94 ALA A CA 1
ATOM 753 C C . ALA A 1 94 ? 3.445 8.105 -0.515 1.00 96.94 94 ALA A C 1
ATOM 755 O O . ALA A 1 94 ? 2.965 8.569 0.513 1.00 96.94 94 ALA A O 1
ATOM 756 N N . GLN A 1 95 ? 4.751 7.840 -0.642 1.00 95.69 95 GLN A N 1
ATOM 757 C CA . GLN A 1 95 ? 5.717 7.975 0.457 1.00 95.69 95 GLN A CA 1
ATOM 758 C C . GLN A 1 95 ? 5.795 9.398 1.033 1.00 95.69 95 GLN A C 1
ATOM 760 O O . GLN A 1 95 ? 5.996 9.569 2.233 1.00 95.69 95 GLN A O 1
ATOM 765 N N . GLU A 1 96 ? 5.676 10.427 0.190 1.00 94.25 96 GLU A N 1
ATOM 766 C CA . GLU A 1 96 ? 5.660 11.826 0.631 1.00 94.25 96 GLU A CA 1
ATOM 767 C C . GLU A 1 96 ? 4.401 12.146 1.449 1.00 94.25 96 GLU A C 1
ATOM 769 O O . GLU A 1 96 ? 4.500 12.755 2.511 1.00 94.25 96 GLU A O 1
ATOM 774 N N . ILE A 1 97 ? 3.227 11.708 0.987 1.00 96.44 97 ILE A N 1
ATOM 775 C CA . ILE A 1 97 ? 1.945 11.958 1.660 1.00 96.44 97 ILE A CA 1
ATOM 776 C C . ILE A 1 97 ? 1.839 11.172 2.973 1.00 96.44 97 ILE A C 1
ATOM 778 O O . ILE A 1 97 ? 1.350 11.709 3.964 1.00 96.44 97 ILE A O 1
ATOM 782 N N . GLU A 1 98 ? 2.347 9.941 3.013 1.00 95.50 98 GLU A N 1
ATOM 783 C CA . GLU A 1 98 ? 2.370 9.089 4.213 1.00 95.50 98 GLU A CA 1
ATOM 784 C C . GLU A 1 98 ? 3.309 9.601 5.323 1.00 95.50 98 GLU A C 1
ATOM 786 O O . GLU A 1 98 ? 3.335 9.050 6.426 1.00 95.50 98 GLU A O 1
ATOM 791 N N . GLN A 1 99 ? 4.060 10.687 5.088 1.00 93.94 99 GLN A N 1
ATOM 792 C CA . GLN A 1 99 ? 4.716 11.418 6.179 1.00 93.94 99 GLN A CA 1
ATOM 793 C C . GLN A 1 99 ? 3.691 11.952 7.193 1.00 93.94 99 GLN A C 1
ATOM 795 O O . GLN A 1 99 ? 4.005 12.073 8.383 1.00 93.94 99 GLN A O 1
ATOM 800 N N . ASP A 1 100 ? 2.463 12.233 6.746 1.00 94.06 100 ASP A N 1
ATOM 801 C CA . ASP A 1 100 ? 1.314 12.387 7.629 1.00 94.06 100 ASP A CA 1
ATOM 802 C C . ASP A 1 100 ? 0.814 11.003 8.063 1.00 94.06 100 ASP A C 1
ATOM 804 O O . ASP A 1 100 ? 0.217 10.254 7.293 1.00 94.06 100 ASP A O 1
ATOM 808 N N . ARG A 1 101 ? 1.015 10.688 9.346 1.00 92.56 101 ARG A N 1
ATOM 809 C CA . ARG A 1 101 ? 0.655 9.391 9.940 1.00 92.56 101 ARG A CA 1
ATOM 810 C C . ARG A 1 101 ? -0.846 9.093 9.950 1.00 92.56 101 ARG A C 1
ATOM 812 O O . ARG A 1 101 ? -1.221 7.985 10.316 1.00 92.56 101 ARG A O 1
ATOM 819 N N . SER A 1 102 ? -1.697 10.068 9.630 1.00 95.44 102 SER A N 1
ATOM 820 C CA . SER A 1 102 ? -3.140 9.859 9.489 1.00 95.44 102 SER A CA 1
ATOM 821 C C . SER A 1 102 ? -3.550 9.416 8.082 1.00 95.44 102 SER A C 1
ATOM 823 O O . SER A 1 102 ? -4.721 9.102 7.870 1.00 95.44 102 SER A O 1
ATOM 825 N N . ILE A 1 103 ? -2.614 9.380 7.127 1.00 97.00 103 ILE A N 1
ATOM 826 C CA . ILE A 1 103 ? -2.874 9.016 5.736 1.00 97.00 103 ILE A CA 1
ATOM 827 C C . ILE A 1 103 ? -2.112 7.738 5.384 1.00 97.00 103 ILE A C 1
ATOM 829 O O . ILE A 1 103 ? -0.941 7.573 5.713 1.00 97.00 103 ILE A O 1
ATOM 833 N N . THR A 1 104 ? -2.781 6.834 4.677 1.00 96.94 104 THR A N 1
ATOM 834 C CA . THR A 1 104 ? -2.188 5.620 4.110 1.00 96.94 104 THR A CA 1
ATOM 835 C C . THR A 1 104 ? -2.538 5.536 2.634 1.00 96.94 104 THR A C 1
ATOM 837 O O . THR A 1 104 ? -3.686 5.766 2.250 1.00 96.94 104 THR A O 1
ATOM 840 N N . VAL A 1 105 ? -1.566 5.204 1.790 1.00 97.44 105 VAL A N 1
ATOM 841 C CA . VAL A 1 105 ? -1.752 5.027 0.350 1.00 97.44 105 VAL A CA 1
ATOM 842 C C . VAL A 1 105 ? -1.382 3.596 -0.005 1.00 97.44 105 VAL A C 1
ATOM 844 O O . VAL A 1 105 ? -0.222 3.202 0.031 1.00 97.44 105 VAL A O 1
ATOM 847 N N . SER A 1 106 ? -2.376 2.789 -0.362 1.00 96.69 106 SER A N 1
ATOM 848 C CA . SER A 1 106 ? -2.178 1.359 -0.589 1.00 96.69 106 SER A CA 1
ATOM 849 C C . SER A 1 106 ? -2.467 0.960 -2.027 1.00 96.69 106 SER A C 1
ATOM 851 O O . SER A 1 106 ? -3.542 1.217 -2.576 1.00 96.69 106 SER A O 1
ATOM 853 N N . PHE A 1 107 ? -1.517 0.244 -2.617 1.00 97.56 107 PHE A N 1
ATOM 854 C CA . PHE A 1 107 ? -1.660 -0.322 -3.946 1.00 97.56 107 PHE A CA 1
ATOM 855 C C . PHE A 1 107 ? -2.187 -1.759 -3.869 1.00 97.56 107 PHE A C 1
ATOM 857 O O . PHE A 1 107 ? -1.541 -2.635 -3.307 1.00 97.56 107 PHE A O 1
ATOM 864 N N . ILE A 1 108 ? -3.364 -2.009 -4.441 1.00 96.19 108 ILE A N 1
ATOM 865 C CA . ILE A 1 108 ? -4.095 -3.289 -4.346 1.00 96.19 108 ILE A CA 1
ATOM 866 C C . ILE A 1 108 ? -3.386 -4.459 -5.047 1.00 96.19 108 ILE A C 1
ATOM 868 O O . ILE A 1 108 ? -3.710 -5.623 -4.839 1.00 96.19 108 ILE A O 1
ATOM 872 N N . ASP A 1 109 ? -2.471 -4.145 -5.960 1.00 92.69 109 ASP A N 1
ATOM 873 C CA . ASP A 1 109 ? -1.642 -5.099 -6.688 1.00 92.69 109 ASP A CA 1
ATOM 874 C C . ASP A 1 109 ? -0.358 -5.468 -5.934 1.00 92.69 109 ASP A C 1
ATOM 876 O O . ASP A 1 109 ? 0.424 -6.270 -6.439 1.00 92.69 109 ASP A O 1
ATOM 880 N N . ASP A 1 110 ? -0.143 -4.907 -4.741 1.00 88.38 110 ASP A N 1
ATOM 881 C CA . ASP A 1 110 ? 0.860 -5.401 -3.807 1.00 88.38 110 ASP A CA 1
ATOM 882 C C . ASP A 1 110 ? 0.473 -6.806 -3.304 1.00 88.38 110 ASP A C 1
ATOM 884 O O . ASP A 1 110 ? -0.652 -6.981 -2.819 1.00 88.38 110 ASP A O 1
ATOM 888 N N . PRO A 1 111 ? 1.355 -7.818 -3.423 1.00 79.81 111 PRO A N 1
ATOM 889 C CA . PRO A 1 111 ? 1.045 -9.185 -3.006 1.00 79.81 111 PRO A CA 1
ATOM 890 C C . PRO A 1 111 ? 0.665 -9.293 -1.524 1.00 79.81 111 PRO A C 1
ATOM 892 O O . PRO A 1 111 ? -0.081 -10.200 -1.165 1.00 79.81 111 PRO A O 1
ATOM 895 N N . PHE A 1 112 ? 1.107 -8.351 -0.688 1.00 83.88 112 PHE A N 1
ATOM 896 C CA . PHE A 1 112 ? 0.850 -8.351 0.751 1.00 83.88 112 PHE A CA 1
ATOM 897 C C . PHE A 1 112 ? -0.281 -7.402 1.162 1.00 83.88 112 PHE A C 1
ATOM 899 O O . PHE A 1 112 ? -0.536 -7.223 2.352 1.00 83.88 112 PHE A O 1
ATOM 906 N N . TRP A 1 113 ? -0.999 -6.799 0.206 1.00 90.19 113 TRP A N 1
ATOM 907 C CA . TRP A 1 113 ? -2.044 -5.819 0.514 1.00 90.19 113 TRP A CA 1
ATOM 908 C C . TRP A 1 113 ? -3.144 -6.387 1.419 1.00 90.19 113 TRP A C 1
ATOM 910 O O . TRP A 1 113 ? -3.610 -5.727 2.351 1.00 90.19 113 TRP A O 1
ATOM 920 N N . GLU A 1 114 ? -3.573 -7.628 1.161 1.00 89.56 114 GLU A N 1
ATOM 921 C CA . GLU A 1 114 ? -4.580 -8.263 2.010 1.00 89.56 114 GLU A CA 1
ATOM 922 C C . GLU A 1 114 ? -4.046 -8.437 3.433 1.00 89.56 114 GLU A C 1
ATOM 924 O O . GLU A 1 114 ? -4.788 -8.254 4.388 1.00 89.56 114 GLU A O 1
ATOM 929 N N . GLU A 1 115 ? -2.765 -8.736 3.611 1.00 84.88 115 GLU A N 1
ATOM 930 C CA . GLU A 1 115 ? -2.147 -8.962 4.917 1.00 84.88 115 GLU A CA 1
ATOM 931 C C . GLU A 1 115 ? -1.940 -7.657 5.689 1.00 84.88 115 GLU A C 1
ATOM 933 O O . GLU A 1 115 ? -2.185 -7.636 6.896 1.00 84.88 115 GLU A O 1
ATOM 938 N N . SER A 1 116 ? -1.615 -6.561 4.993 1.00 82.19 116 SER A N 1
ATOM 939 C CA . SER A 1 116 ? -1.440 -5.232 5.592 1.00 82.19 116 SER A CA 1
ATOM 940 C C . SER A 1 116 ? -2.738 -4.619 6.119 1.00 82.19 116 SER A C 1
ATOM 942 O O . SER A 1 116 ? -2.699 -3.683 6.916 1.00 82.19 116 SER A O 1
ATOM 944 N N . MET A 1 117 ? -3.902 -5.134 5.705 1.00 84.81 117 MET A N 1
ATOM 945 C CA . MET A 1 117 ? -5.184 -4.676 6.235 1.00 84.81 117 MET A CA 1
ATOM 946 C C . MET A 1 117 ? -5.335 -5.055 7.716 1.00 84.81 117 MET A C 1
ATOM 948 O O . MET A 1 117 ? -5.243 -6.247 8.047 1.00 84.81 117 MET A O 1
ATOM 952 N N . PRO A 1 118 ? -5.618 -4.087 8.610 1.00 77.88 118 PRO A N 1
ATOM 953 C CA . PRO A 1 118 ? -5.637 -4.319 10.045 1.00 77.88 118 PRO A CA 1
ATOM 954 C C . PRO A 1 118 ? -6.718 -5.322 10.411 1.00 77.88 118 PRO A C 1
ATOM 956 O O . PRO A 1 118 ? -7.852 -5.243 9.949 1.00 77.88 118 PRO A O 1
ATOM 959 N N . TYR A 1 119 ? -6.386 -6.245 11.301 1.00 71.56 119 TYR A N 1
ATOM 960 C CA . TYR A 1 119 ? -7.376 -7.130 11.891 1.00 71.56 119 TYR A CA 1
ATOM 961 C C . TYR A 1 119 ? -8.169 -6.371 12.952 1.00 71.56 119 TYR A C 1
ATOM 963 O O . TYR A 1 119 ? -7.593 -5.682 13.799 1.00 71.56 119 TYR A O 1
ATOM 971 N N . GLN A 1 120 ? -9.496 -6.540 12.968 1.00 61.75 120 GLN A N 1
ATOM 972 C CA . GLN A 1 120 ? -10.227 -6.259 14.196 1.00 61.75 120 GLN A CA 1
ATOM 973 C C . GLN A 1 120 ? -9.763 -7.280 15.233 1.00 61.75 120 GLN A C 1
ATOM 975 O O . GLN A 1 120 ? -10.208 -8.426 15.246 1.00 61.75 120 GLN A O 1
ATOM 980 N N . ASN A 1 121 ? -8.869 -6.861 16.128 1.00 51.34 121 ASN A N 1
ATOM 981 C CA . ASN A 1 121 ? -8.659 -7.567 17.380 1.00 51.34 121 ASN A CA 1
ATOM 982 C C . ASN A 1 121 ? -9.970 -7.478 18.170 1.00 51.34 121 ASN A C 1
ATOM 984 O O . ASN A 1 121 ? -10.146 -6.587 18.999 1.00 51.34 121 ASN A O 1
ATOM 988 N N . LEU A 1 122 ? -10.890 -8.417 17.933 1.00 52.44 122 LEU A N 1
ATOM 989 C CA . LEU A 1 122 ? -12.129 -8.594 18.702 1.00 52.44 122 LEU A CA 1
ATOM 990 C C . LEU A 1 122 ? -11.856 -8.718 20.217 1.00 52.44 122 LEU A C 1
ATOM 992 O O . LEU A 1 122 ? -12.752 -8.508 21.029 1.00 52.44 122 LEU A O 1
ATOM 996 N N . PHE A 1 123 ? -10.605 -8.979 20.612 1.00 49.97 123 PHE A N 1
ATOM 997 C CA . PHE A 1 123 ? -10.151 -9.044 22.001 1.00 49.97 123 PHE A CA 1
ATOM 998 C C . PHE A 1 123 ? -9.658 -7.720 22.604 1.00 49.97 123 PHE A C 1
ATOM 1000 O O . PHE A 1 123 ? -9.552 -7.631 23.827 1.00 49.97 123 PHE A O 1
ATOM 1007 N N . ALA A 1 124 ? -9.422 -6.665 21.815 1.00 50.19 124 ALA A N 1
ATOM 1008 C CA . ALA A 1 124 ? -9.006 -5.366 22.362 1.00 50.19 124 ALA A CA 1
ATOM 1009 C C . ALA A 1 124 ? -10.117 -4.689 23.196 1.00 50.19 124 ALA A C 1
ATOM 1011 O O . ALA A 1 124 ? -9.836 -3.830 24.029 1.00 50.19 124 ALA A O 1
ATOM 1012 N N . GLY A 1 125 ? -11.376 -5.118 23.034 1.00 45.78 125 GLY A N 1
ATOM 1013 C CA . GLY A 1 125 ? -12.505 -4.682 23.861 1.00 45.78 125 GLY A CA 1
ATOM 1014 C C . GLY A 1 125 ? -12.647 -5.405 25.209 1.00 45.78 125 GLY A C 1
ATOM 1015 O O . GLY A 1 125 ? -13.387 -4.927 26.066 1.00 45.78 125 GLY A O 1
ATOM 1016 N N . LEU A 1 126 ? -11.950 -6.528 25.433 1.00 44.91 126 LEU A N 1
ATOM 1017 C CA . LEU A 1 126 ? -12.055 -7.304 26.681 1.00 44.91 126 LEU A CA 1
ATOM 1018 C C . LEU A 1 126 ? -10.979 -6.953 27.718 1.00 44.91 126 LEU A C 1
ATOM 1020 O O . LEU A 1 126 ? -11.174 -7.216 28.902 1.00 44.91 126 LEU A O 1
ATOM 1024 N N . THR A 1 127 ? -9.876 -6.311 27.328 1.00 41.31 127 THR A N 1
ATOM 1025 C CA . THR A 1 127 ? -8.784 -5.972 28.260 1.00 41.31 127 THR A CA 1
ATOM 1026 C C . THR A 1 127 ? -8.885 -4.577 28.881 1.00 41.31 127 THR A C 1
ATOM 1028 O O . THR A 1 127 ? -8.192 -4.307 29.860 1.00 41.31 127 THR A O 1
ATOM 1031 N N . MET A 1 128 ? -9.785 -3.701 28.417 1.00 40.38 128 MET A N 1
ATOM 1032 C CA . MET A 1 128 ? -9.928 -2.343 28.975 1.00 40.38 128 MET A CA 1
ATOM 1033 C C . MET A 1 128 ? -10.979 -2.177 30.087 1.00 40.38 128 MET A C 1
ATOM 1035 O O . MET A 1 128 ? -11.185 -1.055 30.545 1.00 40.38 128 MET A O 1
ATOM 1039 N N . ASN A 1 129 ? -11.602 -3.251 30.593 1.00 38.78 129 ASN A N 1
ATOM 1040 C CA . ASN A 1 129 ? -12.647 -3.120 31.625 1.00 38.78 129 ASN A CA 1
ATOM 1041 C C . ASN A 1 129 ? -12.497 -4.013 32.871 1.00 38.78 129 ASN A C 1
ATOM 1043 O O . ASN A 1 129 ? -13.462 -4.197 33.608 1.00 38.78 129 ASN A O 1
ATOM 1047 N N . MET A 1 130 ? -11.296 -4.534 33.158 1.00 39.09 130 MET A N 1
ATOM 1048 C CA . MET A 1 130 ? -11.044 -5.343 34.368 1.00 39.09 130 MET A CA 1
ATOM 1049 C C . MET A 1 130 ? -10.208 -4.663 35.469 1.00 39.09 130 MET A C 1
ATOM 1051 O O . MET A 1 130 ? -9.948 -5.288 36.488 1.00 39.09 130 MET A O 1
ATOM 1055 N N . ASN A 1 131 ? -9.866 -3.372 35.343 1.00 38.09 131 ASN A N 1
ATOM 1056 C CA . ASN A 1 131 ? -9.053 -2.651 36.345 1.00 38.09 131 ASN A CA 1
ATOM 1057 C C . ASN A 1 131 ? -9.748 -1.459 37.035 1.00 38.09 131 ASN A C 1
ATOM 1059 O O . ASN A 1 131 ? -9.085 -0.541 37.514 1.00 38.09 131 ASN A O 1
ATOM 1063 N N . ARG A 1 132 ? -11.086 -1.458 37.139 1.00 41.53 132 ARG A N 1
ATOM 1064 C CA . ARG A 1 132 ? -11.830 -0.423 37.895 1.00 41.53 132 ARG A CA 1
ATOM 1065 C C . ARG A 1 132 ? -12.714 -0.923 39.040 1.00 41.53 132 ARG A C 1
ATOM 1067 O O . ARG A 1 132 ? -13.546 -0.170 39.532 1.00 41.53 132 ARG A O 1
ATOM 1074 N N . SER A 1 133 ? -12.498 -2.143 39.528 1.00 42.31 133 SER A N 1
ATOM 1075 C CA . SER A 1 133 ? -13.157 -2.621 40.750 1.00 42.31 133 SER A CA 1
ATOM 1076 C C . SER A 1 133 ? -12.238 -3.520 41.576 1.00 42.31 133 SER A C 1
ATOM 1078 O O . SER A 1 133 ? -12.453 -4.721 41.694 1.00 42.31 133 SER A O 1
ATOM 1080 N N . LEU A 1 134 ? -11.194 -2.929 42.153 1.00 40.00 134 LEU A N 1
ATOM 1081 C CA . LEU A 1 134 ? -10.567 -3.452 43.365 1.00 40.00 134 LEU A CA 1
ATOM 1082 C C . LEU A 1 134 ? -10.477 -2.290 44.349 1.00 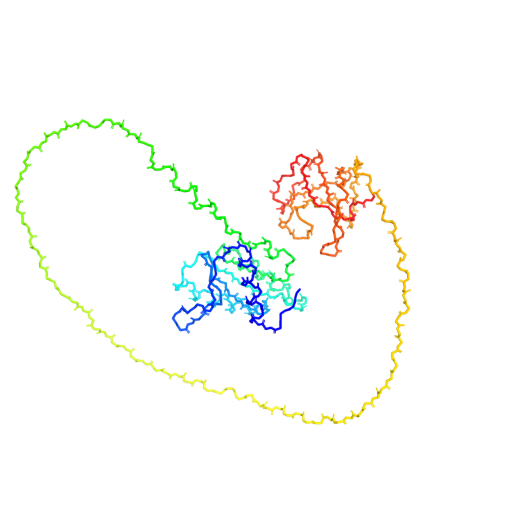40.00 134 LEU A C 1
ATOM 1084 O O . LEU A 1 134 ? -9.765 -1.310 44.138 1.00 40.00 134 LEU A O 1
ATOM 1088 N N . GLY A 1 135 ? -11.331 -2.377 45.365 1.00 42.19 135 GLY A N 1
ATOM 1089 C CA . GLY A 1 135 ? -11.532 -1.354 46.370 1.00 42.19 135 GLY A CA 1
ATOM 1090 C C . GLY A 1 135 ? -10.267 -1.068 47.166 1.00 42.19 135 GLY A C 1
ATOM 1091 O O . GLY A 1 135 ? -9.660 -1.963 47.747 1.00 42.19 135 GLY A O 1
ATOM 1092 N N . PHE A 1 136 ? -9.944 0.216 47.267 1.00 36.50 136 PHE A N 1
ATOM 1093 C CA . PHE A 1 136 ? -9.226 0.750 48.411 1.00 36.50 136 PHE A CA 1
ATOM 1094 C C . PHE A 1 136 ? -10.273 1.294 49.385 1.00 36.50 136 PHE A C 1
ATOM 1096 O O . PHE A 1 136 ? -10.748 2.420 49.258 1.00 36.50 136 PHE A O 1
ATOM 1103 N N . VAL A 1 137 ? -10.660 0.466 50.358 1.00 42.03 137 VAL A N 1
ATOM 1104 C CA . VAL A 1 137 ? -11.254 0.955 51.604 1.00 42.03 137 VAL A CA 1
ATOM 1105 C C . VAL A 1 137 ? -10.088 1.500 52.423 1.00 42.03 137 VAL A C 1
ATOM 1107 O O . VAL A 1 137 ? -9.420 0.758 53.134 1.00 42.03 137 VAL A O 1
ATOM 1110 N N . SER A 1 138 ? -9.796 2.789 52.270 1.00 43.88 138 SER A N 1
ATOM 1111 C CA . SER A 1 138 ? -8.953 3.526 53.211 1.00 43.88 138 SER A CA 1
ATOM 1112 C C . SER A 1 138 ? -9.836 4.540 53.919 1.00 43.88 138 SER A C 1
ATOM 1114 O O . SER A 1 138 ? -10.515 5.344 53.280 1.00 43.88 138 SER A O 1
ATOM 1116 N N . GLY A 1 139 ? -9.897 4.403 55.242 1.00 41.50 139 GLY A N 1
ATOM 1117 C CA . GLY A 1 139 ? -10.839 5.084 56.113 1.00 41.50 139 GLY A CA 1
ATOM 1118 C C . GLY A 1 139 ? -10.808 6.601 55.966 1.00 41.50 139 GLY A C 1
ATOM 1119 O O . GLY A 1 139 ? -9.772 7.240 56.134 1.00 41.50 139 GLY A O 1
ATOM 1120 N N . CYS A 1 140 ? -11.986 7.173 55.738 1.00 34.28 140 CYS A N 1
ATOM 1121 C CA . CYS A 1 140 ? -12.256 8.564 56.054 1.00 34.28 140 CYS A CA 1
ATOM 1122 C C . CYS A 1 140 ? -13.198 8.600 57.252 1.00 34.28 140 CYS A C 1
ATOM 1124 O O . CYS A 1 140 ? -14.261 7.978 57.257 1.00 34.28 140 CYS A O 1
ATOM 1126 N N . ALA A 1 141 ? -12.741 9.301 58.284 1.00 36.78 141 ALA A N 1
ATOM 1127 C CA . ALA A 1 141 ? -13.469 9.554 59.504 1.00 36.78 141 ALA A CA 1
ATOM 1128 C C . ALA A 1 141 ? -14.827 10.197 59.198 1.00 36.78 141 ALA A C 1
ATOM 1130 O O . ALA A 1 141 ? -14.934 11.169 58.449 1.00 36.78 141 ALA A O 1
ATOM 1131 N N . ILE A 1 142 ? -15.857 9.644 59.827 1.00 38.94 142 ILE A N 1
ATOM 1132 C CA . ILE A 1 142 ? -17.182 10.237 59.927 1.00 38.94 142 ILE A CA 1
ATOM 1133 C C . ILE A 1 142 ? -17.046 11.483 60.808 1.00 38.94 142 ILE A C 1
ATOM 1135 O O . ILE A 1 142 ? -16.852 11.371 62.016 1.00 38.94 142 ILE A O 1
ATOM 1139 N N . ALA A 1 143 ? -17.163 12.664 60.205 1.00 39.47 143 ALA A N 1
ATOM 1140 C CA . ALA A 1 143 ? -17.456 13.901 60.916 1.00 39.47 143 ALA A CA 1
ATOM 1141 C C . ALA A 1 143 ? -18.855 14.367 60.502 1.00 39.47 143 ALA A C 1
ATOM 1143 O O . ALA A 1 143 ? -19.073 14.910 59.421 1.00 39.47 143 ALA A O 1
ATOM 1144 N N . LEU A 1 144 ? -19.807 14.087 61.388 1.00 37.88 144 LEU A N 1
ATOM 1145 C CA . LEU A 1 144 ? -21.158 14.628 61.392 1.00 37.88 144 LEU A CA 1
ATOM 1146 C C . LEU A 1 144 ? -21.071 16.137 61.675 1.00 37.88 144 LEU A C 1
ATOM 1148 O O . LEU A 1 144 ? -20.650 16.517 62.766 1.00 37.88 144 LEU A O 1
ATOM 1152 N N . ILE A 1 145 ? -21.507 16.992 60.746 1.00 47.69 145 ILE A N 1
ATOM 1153 C CA . ILE A 1 145 ? -21.924 18.362 61.076 1.00 47.69 145 ILE A CA 1
ATOM 1154 C C . ILE A 1 145 ? -23.291 18.631 60.448 1.00 47.69 145 ILE A C 1
ATOM 1156 O O . ILE A 1 145 ? -23.506 18.500 59.246 1.00 47.69 145 ILE A O 1
ATOM 1160 N N . ILE A 1 146 ? -24.209 18.975 61.345 1.00 46.50 146 ILE A N 1
ATOM 1161 C CA . ILE A 1 146 ? -25.587 19.403 61.141 1.00 46.50 146 ILE A CA 1
ATOM 1162 C C . ILE A 1 146 ? -25.608 20.915 60.870 1.00 46.50 146 ILE A C 1
ATOM 1164 O O . ILE A 1 146 ? -24.885 21.664 61.523 1.00 46.50 146 ILE A O 1
ATOM 1168 N N . GLY A 1 147 ? -26.531 21.352 60.007 1.00 33.22 147 GLY A N 1
ATOM 1169 C CA . GLY A 1 147 ? -26.989 22.744 59.878 1.00 33.22 147 GLY A CA 1
ATOM 1170 C C . GLY A 1 147 ? -26.477 23.428 58.607 1.00 33.22 147 GLY A C 1
ATOM 1171 O O . GLY A 1 147 ? -25.336 23.245 58.219 1.00 33.22 147 GLY A O 1
ATOM 1172 N N . GLY A 1 148 ? -27.241 24.227 57.871 1.00 32.56 148 GLY A N 1
ATOM 1173 C CA . GLY A 1 148 ? -28.600 24.726 58.017 1.00 32.56 148 GLY A CA 1
ATOM 1174 C C . GLY A 1 148 ? -28.858 25.732 56.881 1.00 32.56 148 GLY A C 1
ATOM 1175 O O . GLY A 1 148 ? -27.929 26.367 56.400 1.00 32.56 148 GLY A O 1
ATOM 1176 N N . ILE A 1 149 ? -30.114 25.796 56.433 1.00 38.50 149 ILE A N 1
ATOM 1177 C CA . ILE A 1 149 ? -30.883 26.967 55.960 1.00 38.50 149 ILE A CA 1
ATOM 1178 C C . ILE A 1 149 ? -30.091 28.142 55.331 1.00 38.50 149 ILE A C 1
ATOM 1180 O O . ILE A 1 149 ? -29.405 28.861 56.046 1.00 38.50 149 ILE A O 1
ATOM 1184 N N . ALA A 1 150 ? -30.343 28.453 54.047 1.00 35.22 150 ALA A N 1
ATOM 1185 C CA . ALA A 1 150 ? -30.980 29.713 53.599 1.00 35.22 150 ALA A CA 1
ATOM 1186 C C . ALA A 1 150 ? -30.687 30.095 52.128 1.00 35.22 150 ALA A C 1
ATOM 1188 O O . ALA A 1 150 ? -29.544 30.151 51.693 1.00 35.22 150 ALA A O 1
ATOM 1189 N N . ALA A 1 151 ? -31.768 30.513 51.460 1.00 38.47 151 ALA A N 1
ATOM 1190 C CA . ALA A 1 151 ? -31.883 31.649 50.537 1.00 38.47 151 ALA A CA 1
ATOM 1191 C C . ALA A 1 151 ? -31.198 31.630 49.147 1.00 38.47 151 ALA A C 1
ATOM 1193 O O . ALA A 1 151 ? -30.024 31.929 48.975 1.00 38.47 151 ALA A O 1
ATOM 1194 N N . SER A 1 152 ? -32.059 31.442 48.142 1.00 43.19 152 SER A N 1
ATOM 1195 C CA . SER A 1 152 ? -32.385 32.401 47.071 1.00 43.19 152 SER A CA 1
ATOM 1196 C C . SER A 1 152 ? -31.263 33.188 46.378 1.00 43.19 152 SER A C 1
ATOM 1198 O O . SER A 1 152 ? -30.676 34.087 46.973 1.00 43.19 152 SER A O 1
ATOM 1200 N N . ARG A 1 153 ? -31.182 33.049 45.045 1.00 41.28 153 ARG A N 1
ATOM 1201 C CA . ARG A 1 153 ? -31.200 34.199 44.115 1.00 41.28 153 ARG A CA 1
ATOM 1202 C C . ARG A 1 153 ? -31.523 33.781 42.677 1.00 41.28 153 ARG A C 1
ATOM 1204 O O . ARG A 1 153 ? -30.829 32.985 42.060 1.00 41.28 153 ARG A O 1
ATOM 1211 N N . SER A 1 154 ? -32.595 34.380 42.178 1.00 45.62 154 SER A N 1
ATOM 1212 C CA . SER A 1 154 ? -33.030 34.480 40.789 1.00 45.62 154 SER A CA 1
ATOM 1213 C C . SER A 1 154 ? -32.254 35.573 40.042 1.00 45.62 154 SER A C 1
ATOM 1215 O O . SER A 1 154 ? -32.187 36.695 40.541 1.00 45.62 154 SER A O 1
ATOM 1217 N N . LEU A 1 155 ? -31.779 35.293 38.827 1.00 46.59 155 LEU A N 1
ATOM 1218 C CA . LEU A 1 155 ? -31.425 36.272 37.782 1.00 46.59 155 LEU A CA 1
ATOM 1219 C C . LEU A 1 155 ? -31.853 35.627 36.441 1.00 46.59 155 LEU A C 1
ATOM 1221 O O . LEU A 1 155 ? -31.401 34.531 36.135 1.00 46.59 155 LEU A O 1
ATOM 1225 N N . SER A 1 156 ? -32.945 36.078 35.806 1.00 43.09 156 SER A N 1
ATOM 1226 C CA . SER A 1 156 ? -33.024 37.198 34.836 1.00 43.09 156 SER A CA 1
ATOM 1227 C C . SER A 1 156 ? -32.315 36.860 33.508 1.00 43.09 156 SER A C 1
ATOM 1229 O O . SER A 1 156 ? -31.094 36.817 33.479 1.00 43.09 156 SER A O 1
ATOM 1231 N N . SER A 1 157 ? -33.037 36.360 32.492 1.00 38.25 157 SER A N 1
ATOM 1232 C CA . SER A 1 157 ? -33.663 37.075 31.341 1.00 38.25 157 SER A CA 1
ATOM 1233 C C . SER A 1 157 ? -32.640 37.600 30.302 1.00 38.25 157 SER A C 1
ATOM 1235 O O . SER A 1 157 ? -31.856 38.481 30.620 1.00 38.25 157 SER A O 1
ATOM 1237 N N . SER A 1 158 ? -32.444 36.924 29.151 1.00 41.38 158 SER A N 1
ATOM 1238 C CA . SER A 1 158 ? -33.104 37.102 27.818 1.00 41.38 158 SER A CA 1
ATOM 1239 C C . SER A 1 158 ? -32.209 37.909 26.835 1.00 41.38 158 SER A C 1
ATOM 1241 O O . SER A 1 158 ? -31.390 38.682 27.316 1.00 41.38 158 SER A O 1
ATOM 1243 N N . PRO A 1 159 ? -32.436 37.932 25.498 1.00 58.06 159 PRO A N 1
ATOM 1244 C CA . PRO A 1 159 ? -32.569 36.845 24.511 1.00 58.06 159 PRO A CA 1
ATOM 1245 C C . PRO A 1 159 ? -31.682 37.160 23.239 1.00 58.06 159 PRO A C 1
ATOM 1247 O O . PRO A 1 159 ? -30.688 37.871 23.389 1.00 58.06 159 PRO A O 1
ATOM 1250 N N . PRO A 1 160 ? -31.933 36.627 22.015 1.00 54.34 160 PRO A N 1
ATOM 1251 C CA . PRO A 1 160 ? -30.917 36.440 20.970 1.00 54.34 160 PRO A CA 1
ATOM 1252 C C . PRO A 1 160 ? -30.801 37.596 19.961 1.00 54.34 160 PRO A C 1
ATOM 1254 O O . PRO A 1 160 ? -31.739 38.366 19.756 1.00 54.34 160 PRO A O 1
ATOM 1257 N N . THR A 1 161 ? -29.688 37.623 19.228 1.00 44.69 161 THR A N 1
ATOM 1258 C CA . THR A 1 161 ? -29.514 38.428 18.012 1.00 44.69 161 THR A CA 1
ATOM 1259 C C . THR A 1 161 ? -29.055 37.562 16.836 1.00 44.69 161 THR A C 1
ATOM 1261 O O . THR A 1 161 ? -28.023 36.899 16.849 1.00 44.69 161 THR A O 1
ATOM 1264 N N . SER A 1 162 ? -29.860 37.594 15.784 1.00 45.56 162 SER A N 1
ATOM 1265 C CA . SER A 1 162 ? -29.539 37.359 14.369 1.00 45.56 162 SER A CA 1
ATOM 1266 C C . SER A 1 162 ? -30.342 38.426 13.596 1.00 45.56 162 SER A C 1
ATOM 1268 O O . SER A 1 162 ? -31.216 39.039 14.217 1.00 45.56 162 SER A O 1
ATOM 1270 N N . PRO A 1 163 ? -30.198 38.639 12.276 1.00 56.34 163 PRO A N 1
ATOM 1271 C CA . PRO A 1 163 ? -29.192 38.188 11.310 1.00 56.34 163 PRO A CA 1
ATOM 1272 C C . PRO A 1 163 ? -28.589 39.376 10.511 1.00 56.34 163 PRO A C 1
ATOM 1274 O O . PRO A 1 163 ? -29.066 40.506 10.596 1.00 56.34 163 PRO A O 1
ATOM 1277 N N . SER A 1 164 ? -27.609 39.127 9.639 1.00 43.81 164 SER A N 1
ATOM 1278 C CA . SER A 1 164 ? -27.436 39.970 8.449 1.00 43.81 164 SER A CA 1
ATOM 1279 C C . SER A 1 164 ? -26.871 39.188 7.265 1.00 43.81 164 SER A C 1
ATOM 1281 O O . SER A 1 164 ? -25.866 38.488 7.330 1.00 43.81 164 SER A O 1
ATOM 1283 N N . SER A 1 165 ? -27.626 39.311 6.185 1.00 44.31 165 SER A N 1
ATOM 1284 C CA . SER A 1 165 ? -27.430 38.847 4.823 1.00 44.31 165 SER A CA 1
ATOM 1285 C C . SER A 1 165 ? -26.318 39.599 4.092 1.00 44.31 165 SER A C 1
ATOM 1287 O O . SER A 1 165 ? -26.281 40.828 4.148 1.00 44.31 165 SER A O 1
ATOM 1289 N N . SER A 1 166 ? -25.563 38.902 3.246 1.00 43.41 166 SER A N 1
ATOM 1290 C CA . SER A 1 166 ? -25.138 39.472 1.965 1.00 43.41 166 SER A CA 1
ATOM 1291 C C . SER A 1 166 ? -25.031 38.391 0.889 1.00 43.41 166 SER A C 1
ATOM 1293 O O . SER A 1 166 ? -24.261 37.439 0.948 1.00 43.41 166 SER A O 1
ATOM 1295 N N . SER A 1 167 ? -25.902 38.568 -0.091 1.00 47.22 167 SER A N 1
ATOM 1296 C CA . SER A 1 167 ? -25.979 37.937 -1.398 1.00 47.22 167 SER A CA 1
ATOM 1297 C C . SER A 1 167 ? -24.945 38.524 -2.362 1.00 47.22 167 SER A C 1
ATOM 1299 O O . SER A 1 167 ? -24.841 39.748 -2.442 1.00 47.22 167 SER A O 1
ATOM 1301 N N . ALA A 1 168 ? -24.290 37.689 -3.172 1.00 46.12 168 ALA A N 1
ATOM 1302 C CA . ALA A 1 168 ? -23.833 38.034 -4.526 1.00 46.12 168 ALA A CA 1
ATOM 1303 C C . ALA A 1 168 ? -23.424 36.762 -5.311 1.00 46.12 168 ALA A C 1
ATOM 1305 O O . ALA A 1 168 ? -23.225 35.719 -4.691 1.00 46.12 168 ALA A O 1
ATOM 1306 N N . PRO A 1 169 ? -23.380 36.804 -6.656 1.00 55.00 169 PRO A N 1
ATOM 1307 C CA . PRO A 1 169 ? -24.054 35.798 -7.472 1.00 55.00 169 PRO A CA 1
ATOM 1308 C C . PRO A 1 169 ? -23.147 34.803 -8.213 1.00 55.00 169 PRO A C 1
ATOM 1310 O O . PRO A 1 169 ? -21.985 35.055 -8.508 1.00 55.00 169 PRO A O 1
ATOM 1313 N N . VAL A 1 170 ? -23.803 33.698 -8.570 1.00 42.31 170 VAL A N 1
ATOM 1314 C CA . VAL A 1 170 ? -23.677 32.844 -9.761 1.00 42.31 170 VAL A CA 1
ATOM 1315 C C . VAL A 1 170 ? -22.782 33.388 -10.887 1.00 42.31 170 VAL A C 1
ATOM 1317 O O . VAL A 1 170 ? -23.113 34.384 -11.528 1.00 42.31 170 VAL A O 1
ATOM 1320 N N . THR A 1 171 ? -21.758 32.613 -11.248 1.00 39.47 171 THR A N 1
ATOM 1321 C CA . THR A 1 171 ? -21.283 32.505 -12.634 1.00 39.47 171 THR A CA 1
ATOM 1322 C C . THR A 1 171 ? -21.288 31.044 -13.062 1.00 39.47 171 THR A C 1
ATOM 1324 O O . THR A 1 171 ? -20.498 30.210 -12.634 1.00 39.47 171 THR A O 1
ATOM 1327 N N . SER A 1 172 ? -22.252 30.756 -13.924 1.00 38.03 172 SER A N 1
ATOM 1328 C CA . SER A 1 172 ? -22.368 29.578 -14.764 1.00 38.03 172 SER A CA 1
ATOM 1329 C C . SER A 1 172 ? -21.253 29.557 -15.814 1.00 38.03 172 SER A C 1
ATOM 1331 O O . SER A 1 172 ? -21.209 30.444 -16.668 1.00 38.03 172 SER A O 1
ATOM 1333 N N . SER A 1 173 ? -20.406 28.529 -15.812 1.00 39.19 173 SER A N 1
ATOM 1334 C CA . SER A 1 173 ? -19.613 28.140 -16.982 1.00 39.19 173 SER A CA 1
ATOM 1335 C C . SER A 1 173 ? -20.162 26.836 -17.551 1.00 39.19 173 SER A C 1
ATOM 1337 O O . SER A 1 173 ? -19.881 25.724 -17.118 1.00 39.19 173 SER A O 1
ATOM 1339 N N . SER A 1 174 ? -21.020 27.022 -18.539 1.00 36.84 174 SER A N 1
ATOM 1340 C CA . SER A 1 174 ? -21.425 26.039 -19.529 1.00 36.84 174 SER A CA 1
ATOM 1341 C C . SER A 1 174 ? -20.279 25.706 -20.502 1.00 36.84 174 SER A C 1
ATOM 1343 O O . SER A 1 174 ? -19.385 26.526 -20.696 1.00 36.84 174 SER A O 1
ATOM 1345 N N . PHE A 1 175 ? -20.429 24.575 -21.200 1.00 42.00 175 PHE A N 1
ATOM 1346 C CA . PHE A 1 175 ? -19.741 24.151 -22.434 1.00 42.00 175 PHE A CA 1
ATOM 1347 C C . PHE A 1 175 ? -18.370 23.462 -22.313 1.00 42.00 175 PHE A C 1
ATOM 1349 O O . PHE A 1 175 ? -17.326 24.077 -22.483 1.00 42.00 175 PHE A O 1
ATOM 1356 N N . PHE A 1 176 ? -18.402 22.127 -22.250 1.00 40.03 176 PHE A N 1
ATOM 1357 C CA . PHE A 1 176 ? -17.592 21.309 -23.157 1.00 40.03 176 PHE A CA 1
ATOM 1358 C C . PHE A 1 176 ? -18.524 20.352 -23.907 1.00 40.03 176 PHE A C 1
ATOM 1360 O O . PHE A 1 176 ? -19.022 19.370 -23.363 1.00 40.03 176 PHE A O 1
ATOM 1367 N N . GLN A 1 177 ? -18.810 20.693 -25.164 1.00 37.25 177 GLN A N 1
ATOM 1368 C CA . GLN A 1 177 ? -19.335 19.752 -26.144 1.00 37.25 177 GLN A CA 1
ATOM 1369 C C . GLN A 1 177 ? -18.157 18.907 -26.633 1.00 37.25 177 GLN A C 1
ATOM 1371 O O . GLN A 1 177 ? -17.240 19.434 -27.257 1.00 37.25 177 GLN A O 1
ATOM 1376 N N . ASN A 1 178 ? -18.190 17.604 -26.358 1.00 38.62 178 ASN A N 1
ATOM 1377 C CA . ASN A 1 178 ? -17.374 16.640 -27.089 1.00 38.62 178 ASN A CA 1
ATOM 1378 C C . ASN A 1 178 ? -18.009 16.419 -28.470 1.00 38.62 178 ASN A C 1
ATOM 1380 O O . ASN A 1 178 ? -19.180 16.029 -28.530 1.00 38.62 178 ASN A O 1
ATOM 1384 N N . PRO A 1 179 ? -17.284 16.629 -29.581 1.00 54.22 179 PRO A N 1
ATOM 1385 C CA . PRO A 1 179 ? -17.749 16.175 -30.877 1.00 54.22 179 PRO A CA 1
ATOM 1386 C C . PRO A 1 179 ? -17.641 14.648 -30.966 1.00 54.22 179 PRO A C 1
ATOM 1388 O O . PRO A 1 179 ? -16.577 14.053 -30.806 1.00 54.22 179 PRO A O 1
ATOM 1391 N N . ILE A 1 180 ? -18.792 14.037 -31.234 1.00 40.84 180 ILE A N 1
ATOM 1392 C CA . ILE A 1 180 ? -18.965 12.651 -31.659 1.00 40.84 180 ILE A CA 1
ATOM 1393 C C . ILE A 1 180 ? -18.255 12.490 -33.007 1.00 40.84 180 ILE A C 1
ATOM 1395 O O . ILE A 1 180 ? -18.719 13.014 -34.018 1.00 40.84 180 ILE A O 1
ATOM 1399 N N . LEU A 1 181 ? -17.143 11.758 -33.024 1.00 47.56 181 LEU A N 1
ATOM 1400 C CA . LEU A 1 181 ? -16.549 11.234 -34.249 1.00 47.56 181 LEU A CA 1
ATOM 1401 C C . LEU A 1 181 ? -17.030 9.793 -34.421 1.00 47.56 181 LEU A C 1
ATOM 1403 O O . LEU A 1 181 ? -16.544 8.865 -33.781 1.00 47.56 181 LEU A O 1
ATOM 1407 N N . ARG A 1 182 ? -18.055 9.664 -35.269 1.00 41.97 182 ARG A N 1
ATOM 1408 C CA . ARG A 1 182 ? -18.391 8.437 -35.987 1.00 41.97 182 ARG A CA 1
ATOM 1409 C C . ARG A 1 182 ? -17.242 8.108 -36.937 1.00 41.97 182 ARG A C 1
ATOM 1411 O O . ARG A 1 182 ? -16.860 8.955 -37.740 1.00 41.97 182 ARG A O 1
ATOM 1418 N N . SER A 1 183 ? -16.779 6.872 -36.884 1.00 47.47 183 SER A N 1
ATOM 1419 C CA . SER A 1 183 ? -16.208 6.179 -38.031 1.00 47.47 183 SER A CA 1
ATOM 1420 C C . SER A 1 183 ? -16.994 4.882 -38.170 1.00 47.47 183 SER A C 1
ATOM 1422 O O . SER A 1 183 ? -16.828 3.960 -37.369 1.00 47.47 183 SER A O 1
ATOM 1424 N N . ASP A 1 184 ? -17.930 4.911 -39.115 1.00 51.28 184 ASP A N 1
ATOM 1425 C CA . ASP A 1 184 ? -18.415 3.732 -39.825 1.00 51.28 184 ASP A CA 1
ATOM 1426 C C . ASP A 1 184 ? -17.264 3.179 -40.704 1.00 51.28 184 ASP A C 1
ATOM 1428 O O . ASP A 1 184 ? -16.242 3.852 -40.852 1.00 51.28 184 ASP A O 1
ATOM 1432 N N . ASP A 1 185 ? -17.471 1.992 -41.287 1.00 44.16 185 ASP A N 1
ATOM 1433 C CA . ASP A 1 185 ? -16.559 1.205 -42.150 1.00 44.16 185 ASP A CA 1
ATOM 1434 C C . ASP A 1 185 ? -15.581 0.284 -41.363 1.00 44.16 185 ASP A C 1
ATOM 1436 O O . ASP A 1 185 ? -14.925 0.714 -40.423 1.00 44.16 185 ASP A O 1
ATOM 1440 N N . GLU A 1 186 ? -15.408 -1.020 -41.613 1.00 54.28 186 GLU A N 1
ATOM 1441 C CA . GLU A 1 186 ? -15.748 -1.874 -42.757 1.00 54.28 186 GLU A CA 1
ATOM 1442 C C . GLU A 1 186 ? -16.162 -3.309 -42.359 1.00 54.28 186 GLU A C 1
ATOM 1444 O O . GLU A 1 186 ? -15.613 -3.922 -41.439 1.00 54.28 186 GLU A O 1
ATOM 1449 N N . ASP A 1 187 ? -17.081 -3.861 -43.156 1.00 46.69 187 ASP A N 1
ATOM 1450 C CA . ASP A 1 187 ? -17.306 -5.293 -43.362 1.00 46.69 187 ASP A CA 1
ATOM 1451 C C . ASP A 1 187 ? -16.104 -5.963 -44.055 1.00 46.69 187 ASP A C 1
ATOM 1453 O O . ASP A 1 187 ? -15.663 -5.494 -45.102 1.00 46.69 187 ASP A O 1
ATOM 1457 N N . ALA A 1 188 ? -15.670 -7.140 -43.583 1.00 49.75 188 ALA A N 1
ATOM 1458 C CA . ALA A 1 188 ? -15.118 -8.189 -44.452 1.00 49.75 188 ALA A CA 1
ATOM 1459 C C . ALA A 1 188 ? -15.097 -9.579 -43.774 1.00 49.75 188 ALA A C 1
ATOM 1461 O O . ALA A 1 188 ? -15.015 -9.674 -42.548 1.00 49.75 188 ALA A O 1
ATOM 1462 N N . PRO A 1 189 ? -15.185 -10.673 -44.561 1.00 52.56 189 PRO A N 1
ATOM 1463 C CA . PRO A 1 189 ? -15.727 -11.954 -44.126 1.00 52.56 189 PRO A CA 1
ATOM 1464 C C . PRO A 1 189 ? -14.660 -12.973 -43.706 1.00 52.56 189 PRO A C 1
ATOM 1466 O O . PRO A 1 189 ? -13.464 -12.824 -43.945 1.00 52.56 189 PRO A O 1
ATOM 1469 N N . GLY A 1 190 ? -15.138 -14.032 -43.052 1.00 43.34 190 GLY A N 1
ATOM 1470 C CA . GLY A 1 190 ? -14.314 -14.995 -42.338 1.00 43.34 190 GLY A CA 1
ATOM 1471 C C . GLY A 1 190 ? -13.501 -15.978 -43.171 1.00 43.34 190 GLY A C 1
ATOM 1472 O O . GLY A 1 190 ? -13.662 -16.113 -44.378 1.00 43.34 190 GLY A O 1
ATOM 1473 N N . LEU A 1 191 ? -12.692 -16.748 -42.445 1.00 48.34 191 LEU A N 1
ATOM 1474 C CA . LEU A 1 191 ? -12.147 -18.030 -42.864 1.00 48.34 191 LEU A CA 1
ATOM 1475 C C . LEU A 1 191 ? -12.061 -18.949 -41.641 1.00 48.34 191 LEU A C 1
ATOM 1477 O O . LEU A 1 191 ? -11.414 -18.646 -40.640 1.00 48.34 191 LEU A O 1
ATOM 1481 N N . ALA A 1 192 ? -12.742 -20.084 -41.749 1.00 45.78 192 ALA A N 1
ATOM 1482 C CA . ALA A 1 192 ? -12.493 -21.267 -40.948 1.00 45.78 192 ALA A CA 1
ATOM 1483 C C . ALA A 1 192 ? -11.078 -21.801 -41.226 1.00 45.78 192 ALA A C 1
ATOM 1485 O O . ALA A 1 192 ? -10.630 -21.748 -42.369 1.00 45.78 192 ALA A O 1
ATOM 1486 N N . SER A 1 193 ? -10.416 -22.388 -40.225 1.00 39.94 193 SER A N 1
ATOM 1487 C CA . SER A 1 193 ? -9.958 -23.787 -40.277 1.00 39.94 193 SER A CA 1
ATOM 1488 C C . SER A 1 193 ? -8.993 -24.128 -39.135 1.00 39.94 193 SER A C 1
ATOM 1490 O O . SER A 1 193 ? -8.115 -23.353 -38.772 1.00 39.94 193 SER A O 1
ATOM 1492 N N . SER A 1 194 ? -9.118 -25.382 -38.702 1.00 45.53 194 SER A N 1
ATOM 1493 C CA . SER A 1 194 ? -8.042 -26.245 -38.211 1.00 45.53 194 SER A CA 1
ATOM 1494 C C . SER A 1 194 ? -7.660 -26.149 -36.735 1.00 45.53 194 SER A C 1
ATOM 1496 O O . SER A 1 194 ? -6.639 -25.587 -36.345 1.00 45.53 194 SER A O 1
ATOM 1498 N N . ALA A 1 195 ? -8.437 -26.876 -35.932 1.00 46.28 195 ALA A N 1
ATOM 1499 C CA . ALA A 1 195 ? -7.977 -27.461 -34.685 1.00 46.28 195 ALA A CA 1
ATOM 1500 C C . ALA A 1 195 ? -6.834 -28.460 -34.953 1.00 46.28 195 ALA A C 1
ATOM 1502 O O . ALA A 1 195 ? -7.044 -29.482 -35.601 1.00 46.28 195 ALA A O 1
ATOM 1503 N N . ASN A 1 196 ? -5.652 -28.180 -34.407 1.00 52.84 196 ASN A N 1
ATOM 1504 C CA . ASN A 1 196 ? -4.652 -29.196 -34.093 1.00 52.84 196 ASN A CA 1
ATOM 1505 C C . ASN A 1 196 ? -4.452 -29.189 -32.570 1.00 52.84 196 ASN A C 1
ATOM 1507 O O . ASN A 1 196 ? -4.192 -28.121 -32.011 1.00 52.84 196 ASN A O 1
ATOM 1511 N N . PRO A 1 197 ? -4.587 -30.332 -31.876 1.00 58.28 197 PRO A N 1
ATOM 1512 C CA . PRO A 1 197 ? -4.276 -30.408 -30.455 1.00 58.28 197 PRO A CA 1
ATOM 1513 C C . PRO A 1 197 ? -2.756 -30.274 -30.247 1.00 58.28 197 PRO A C 1
ATOM 1515 O O . PRO A 1 197 ? -1.984 -30.860 -31.012 1.00 58.28 197 PRO A O 1
ATOM 1518 N N . PRO A 1 198 ? -2.295 -29.525 -29.230 1.00 51.69 198 PRO A N 1
ATOM 1519 C CA . PRO A 1 198 ? -0.877 -29.443 -28.926 1.00 51.69 198 PRO A CA 1
ATOM 1520 C C . PRO A 1 198 ? -0.376 -30.792 -28.402 1.00 51.69 198 PRO A C 1
ATOM 1522 O O . PRO A 1 198 ? -0.959 -31.391 -27.496 1.00 51.69 198 PRO A O 1
ATOM 1525 N N . LEU A 1 199 ? 0.723 -31.256 -28.996 1.00 43.72 199 LEU A N 1
ATOM 1526 C CA . LEU A 1 199 ? 1.531 -32.365 -28.505 1.00 43.72 199 LEU A CA 1
ATOM 1527 C C . LEU A 1 199 ? 1.897 -32.092 -27.040 1.00 43.72 199 LEU A C 1
ATOM 1529 O O . LEU A 1 199 ? 2.486 -31.055 -26.733 1.00 43.72 199 LEU A O 1
ATOM 1533 N N . ALA A 1 200 ? 1.560 -33.024 -26.150 1.00 42.66 200 ALA A N 1
ATOM 1534 C CA . ALA A 1 200 ? 1.992 -32.997 -24.762 1.00 42.66 200 ALA A CA 1
ATOM 1535 C C . ALA A 1 200 ? 3.528 -32.999 -24.713 1.00 42.66 200 ALA A C 1
ATOM 1537 O O . ALA A 1 200 ? 4.171 -34.022 -24.955 1.00 42.66 200 ALA A O 1
ATOM 1538 N N . GLN A 1 201 ? 4.116 -31.837 -24.429 1.00 41.97 201 GLN A N 1
ATOM 1539 C CA . GLN A 1 201 ? 5.514 -31.739 -24.045 1.00 41.97 201 GLN A CA 1
ATOM 1540 C C . GLN A 1 201 ? 5.664 -32.454 -22.704 1.00 41.97 201 GLN A C 1
ATOM 1542 O O . GLN A 1 201 ? 5.073 -32.056 -21.700 1.00 41.97 201 GLN A O 1
ATOM 1547 N N . GLN A 1 202 ? 6.425 -33.545 -22.709 1.00 40.91 202 GLN A N 1
ATOM 1548 C CA . GLN A 1 202 ? 6.893 -34.179 -21.488 1.00 40.91 202 GLN A CA 1
ATOM 1549 C C . GLN A 1 202 ? 7.737 -33.152 -20.735 1.00 40.91 202 GLN A C 1
ATOM 1551 O O . GLN A 1 202 ? 8.837 -32.802 -21.160 1.00 40.91 202 GLN A O 1
ATOM 1556 N N . VAL A 1 203 ? 7.181 -32.634 -19.641 1.00 38.25 203 VAL A N 1
ATOM 1557 C CA . VAL A 1 203 ? 7.909 -31.822 -18.671 1.00 38.25 203 VAL A CA 1
ATOM 1558 C C . VAL A 1 203 ? 8.949 -32.740 -18.046 1.00 38.25 203 VAL A C 1
ATOM 1560 O O . VAL A 1 203 ? 8.628 -33.618 -17.247 1.00 38.25 203 VAL A O 1
ATOM 1563 N N . GLN A 1 204 ? 10.195 -32.573 -18.471 1.00 40.84 204 GLN A N 1
ATOM 1564 C CA . GLN A 1 204 ? 11.345 -33.165 -17.817 1.00 40.84 204 GLN A CA 1
ATOM 1565 C C . GLN A 1 204 ? 11.422 -32.513 -16.433 1.00 40.84 204 GLN A C 1
ATOM 1567 O O . GLN A 1 204 ? 11.724 -31.325 -16.325 1.00 40.84 204 GLN A O 1
ATOM 1572 N N . GLN A 1 205 ? 11.034 -33.254 -15.391 1.00 33.91 205 GLN A N 1
ATOM 1573 C CA . GLN A 1 205 ? 11.195 -32.817 -14.008 1.00 33.91 205 GLN A CA 1
ATOM 1574 C C . GLN A 1 205 ? 12.686 -32.573 -13.779 1.00 33.91 205 GLN A C 1
ATOM 1576 O O . GLN A 1 205 ? 13.483 -33.510 -13.767 1.00 33.91 205 GLN A O 1
ATOM 1581 N N . VAL A 1 206 ? 13.059 -31.300 -13.674 1.00 39.88 206 VAL A N 1
ATOM 1582 C CA . VAL A 1 206 ? 14.367 -30.899 -13.172 1.00 39.88 206 VAL A CA 1
ATOM 1583 C C . VAL A 1 206 ? 14.358 -31.269 -11.696 1.00 39.88 206 VAL A C 1
ATOM 1585 O O . VAL A 1 206 ? 13.567 -30.734 -10.924 1.00 39.88 206 VAL A O 1
ATOM 1588 N N . GLU A 1 207 ? 15.163 -32.263 -11.343 1.00 41.16 207 GLU A N 1
ATOM 1589 C CA . GLU A 1 207 ? 15.378 -32.695 -9.967 1.00 41.16 207 GLU A CA 1
ATOM 1590 C C . GLU A 1 207 ? 16.002 -31.510 -9.215 1.00 41.16 207 GLU A C 1
ATOM 1592 O O . GLU A 1 207 ? 17.151 -31.142 -9.468 1.00 41.16 207 GLU A O 1
ATOM 1597 N N . GLU A 1 208 ? 15.213 -30.833 -8.374 1.00 51.25 208 GLU A N 1
ATOM 1598 C CA . GLU A 1 208 ? 15.730 -29.734 -7.563 1.00 51.25 208 GLU A CA 1
ATOM 1599 C C . GLU A 1 208 ? 16.778 -30.296 -6.591 1.00 51.25 208 GLU A C 1
ATOM 1601 O O . GLU A 1 208 ? 16.507 -31.283 -5.896 1.00 51.25 208 GLU A O 1
ATOM 1606 N N . PRO A 1 209 ? 17.990 -29.718 -6.540 1.00 52.12 209 PRO A N 1
ATOM 1607 C CA . PRO A 1 209 ? 19.025 -30.181 -5.634 1.00 52.12 209 PRO A CA 1
ATOM 1608 C C . PRO A 1 209 ? 18.541 -30.018 -4.191 1.00 52.12 209 PRO A C 1
ATOM 1610 O O . PRO A 1 209 ? 18.346 -28.905 -3.706 1.00 52.12 209 PRO A O 1
ATOM 1613 N N . TYR A 1 210 ? 18.356 -31.145 -3.506 1.00 55.84 210 TYR A N 1
ATOM 1614 C CA . TYR A 1 210 ? 18.025 -31.186 -2.086 1.00 55.84 210 TYR A CA 1
ATOM 1615 C C . TYR A 1 210 ? 19.162 -30.529 -1.288 1.00 55.84 210 TYR A C 1
ATOM 1617 O O . TYR A 1 210 ? 20.242 -31.102 -1.123 1.00 55.84 210 TYR A O 1
ATOM 1625 N N . LEU A 1 211 ? 18.932 -29.304 -0.817 1.00 61.34 211 LEU A N 1
ATOM 1626 C CA . LEU A 1 211 ? 19.831 -28.614 0.103 1.00 61.34 211 LEU A CA 1
ATOM 1627 C C . LEU A 1 211 ? 19.762 -29.306 1.467 1.00 61.34 211 LEU A C 1
ATOM 1629 O O . LEU A 1 211 ? 18.687 -29.528 2.019 1.00 61.34 211 LEU A O 1
ATOM 1633 N N . ASN A 1 212 ? 20.920 -29.681 2.004 1.00 66.56 212 ASN A N 1
ATOM 1634 C CA . ASN A 1 212 ? 21.005 -30.358 3.291 1.00 66.56 212 ASN A CA 1
ATOM 1635 C C . ASN A 1 212 ? 20.730 -29.343 4.418 1.00 66.56 212 ASN A C 1
ATOM 1637 O O . ASN A 1 212 ? 21.577 -28.499 4.705 1.00 66.56 212 ASN A O 1
ATOM 1641 N N . GLU A 1 213 ? 19.557 -29.437 5.052 1.00 65.19 213 GLU A N 1
ATOM 1642 C CA . GLU A 1 213 ? 18.955 -28.457 5.986 1.00 65.19 213 GLU A CA 1
ATOM 1643 C C . GLU A 1 213 ? 19.785 -28.139 7.250 1.00 65.19 213 GLU A C 1
ATOM 1645 O O . GLU A 1 213 ? 19.405 -27.296 8.059 1.00 65.19 213 GLU A O 1
ATOM 1650 N N . GLN A 1 214 ? 20.930 -28.797 7.456 1.00 67.62 214 GLN A N 1
ATOM 1651 C CA . GLN A 1 214 ? 21.813 -28.565 8.607 1.00 67.62 214 GLN A CA 1
ATOM 1652 C C . GLN A 1 214 ? 23.199 -28.027 8.240 1.00 67.62 214 GLN A C 1
ATOM 1654 O O . GLN A 1 214 ? 24.030 -27.803 9.124 1.00 67.62 214 GLN A O 1
ATOM 1659 N N . GLN A 1 215 ? 23.482 -27.814 6.955 1.00 81.19 215 GLN A N 1
ATOM 1660 C CA . GLN A 1 215 ? 24.777 -27.300 6.535 1.00 81.19 215 GLN A CA 1
ATOM 1661 C C . GLN A 1 215 ? 24.786 -25.768 6.590 1.00 81.19 215 GLN A C 1
ATOM 1663 O O . GLN A 1 215 ? 23.922 -25.094 6.039 1.00 81.19 215 GLN A O 1
ATOM 1668 N N . GLY A 1 216 ? 25.781 -25.196 7.271 1.00 86.00 216 GLY A N 1
ATOM 1669 C CA . GLY A 1 216 ? 26.011 -23.754 7.221 1.00 86.00 216 GLY A CA 1
ATOM 1670 C C . GLY A 1 216 ? 26.431 -23.335 5.811 1.00 86.00 216 GLY A C 1
ATOM 1671 O O . GLY A 1 216 ? 27.445 -23.812 5.301 1.00 86.00 216 GLY A O 1
ATOM 1672 N N . HIS A 1 217 ? 25.675 -22.427 5.201 1.00 87.44 217 HIS A N 1
ATOM 1673 C CA . HIS A 1 217 ? 25.969 -21.825 3.908 1.00 87.44 217 HIS A CA 1
ATOM 1674 C C . HIS A 1 217 ? 26.759 -20.540 4.099 1.00 87.44 217 HIS A C 1
ATOM 1676 O O . HIS A 1 217 ? 26.338 -19.629 4.814 1.00 87.44 217 HIS A O 1
ATOM 1682 N N . ARG A 1 218 ? 27.931 -20.470 3.467 1.00 89.69 218 ARG A N 1
ATOM 1683 C CA . ARG A 1 218 ? 28.785 -19.286 3.513 1.00 89.69 218 ARG A CA 1
ATOM 1684 C C . ARG A 1 218 ? 28.330 -18.296 2.453 1.00 89.69 218 ARG A C 1
ATOM 1686 O O . ARG A 1 218 ? 28.330 -18.626 1.272 1.00 89.69 218 ARG A O 1
ATOM 1693 N N . LEU A 1 219 ? 28.003 -17.082 2.878 1.00 87.62 219 LEU A N 1
ATOM 1694 C CA . LEU A 1 219 ? 27.552 -16.042 1.967 1.00 87.62 219 LEU A CA 1
ATOM 1695 C C . LEU A 1 219 ? 28.685 -15.579 1.064 1.00 87.62 219 LEU A C 1
ATOM 1697 O O . LEU A 1 219 ? 29.810 -15.339 1.518 1.00 87.62 219 LEU A O 1
ATOM 1701 N N . THR A 1 220 ? 28.376 -15.445 -0.216 1.00 89.56 220 THR A N 1
ATOM 1702 C CA . THR A 1 220 ? 29.287 -14.909 -1.227 1.00 89.56 220 THR A CA 1
ATOM 1703 C C . THR A 1 220 ? 29.017 -13.422 -1.447 1.00 89.56 220 THR A C 1
ATOM 1705 O O . THR A 1 220 ? 28.405 -12.770 -0.604 1.00 89.56 220 THR A O 1
ATOM 1708 N N . SER A 1 221 ? 29.545 -12.837 -2.519 1.00 86.62 221 SER A N 1
ATOM 1709 C CA . SER A 1 221 ? 29.180 -11.484 -2.934 1.00 86.62 221 SER A CA 1
ATOM 1710 C C . SER A 1 221 ? 28.197 -11.554 -4.095 1.00 86.62 221 SER A C 1
ATOM 1712 O O . SER A 1 221 ? 28.379 -12.327 -5.034 1.00 86.62 221 SER A O 1
ATOM 1714 N N . CYS A 1 222 ? 27.184 -10.696 -4.062 1.00 84.69 222 CYS A N 1
ATOM 1715 C CA . CYS A 1 222 ? 26.231 -10.553 -5.153 1.00 84.69 222 CYS A CA 1
ATOM 1716 C C . CYS A 1 222 ? 26.475 -9.222 -5.854 1.00 84.69 222 CYS A C 1
ATOM 1718 O O . CYS A 1 222 ? 26.391 -8.174 -5.223 1.00 84.69 222 CYS A O 1
ATOM 1720 N N . GLN A 1 223 ? 26.800 -9.246 -7.150 1.00 83.00 223 GLN A N 1
ATOM 1721 C CA . GLN A 1 223 ? 26.950 -8.034 -7.977 1.00 83.00 223 GLN A CA 1
ATOM 1722 C C . GLN A 1 223 ? 27.894 -6.961 -7.382 1.00 83.00 223 GLN A C 1
ATOM 1724 O O . GLN A 1 223 ? 27.692 -5.767 -7.567 1.00 83.00 223 GLN A O 1
ATOM 1729 N N . GLY A 1 224 ? 28.937 -7.374 -6.654 1.00 78.25 224 GLY A N 1
ATOM 1730 C CA . GLY A 1 224 ? 29.877 -6.451 -6.003 1.00 78.25 224 GLY A CA 1
ATOM 1731 C C . GLY A 1 224 ? 29.435 -5.937 -4.626 1.00 78.25 224 GLY A C 1
ATOM 1732 O O . GLY A 1 224 ? 30.200 -5.219 -3.986 1.00 78.25 224 GLY A O 1
ATOM 1733 N N . HIS A 1 225 ? 28.264 -6.343 -4.130 1.00 82.31 225 HIS A N 1
ATOM 1734 C CA . HIS A 1 225 ? 27.845 -6.093 -2.754 1.00 82.31 225 HIS A CA 1
ATOM 1735 C C . HIS A 1 225 ? 28.554 -7.048 -1.790 1.00 82.31 225 HIS A C 1
ATOM 1737 O O . HIS A 1 225 ? 28.564 -8.267 -1.979 1.00 82.31 225 HIS A O 1
ATOM 1743 N N . SER A 1 226 ? 29.157 -6.478 -0.745 1.00 85.75 226 SER A N 1
ATOM 1744 C CA . SER A 1 226 ? 29.920 -7.205 0.275 1.00 85.75 226 SER A CA 1
ATOM 1745 C C . SER A 1 226 ? 29.074 -7.675 1.458 1.00 85.75 226 SER A C 1
ATOM 1747 O O . SER A 1 226 ? 29.623 -8.210 2.416 1.00 85.75 226 SER A O 1
ATOM 1749 N N . PHE A 1 227 ? 27.765 -7.444 1.427 1.00 88.06 227 PHE A N 1
ATOM 1750 C CA . PHE A 1 227 ? 26.827 -7.846 2.465 1.00 88.06 227 PHE A CA 1
ATOM 1751 C C . PHE A 1 227 ? 25.489 -8.223 1.838 1.00 88.06 227 PHE A C 1
ATOM 1753 O O . PHE A 1 227 ? 25.119 -7.697 0.788 1.00 88.06 227 PHE A O 1
ATOM 1760 N N . ALA A 1 228 ? 24.781 -9.135 2.493 1.00 90.56 228 ALA A N 1
ATOM 1761 C CA . ALA A 1 228 ? 23.460 -9.591 2.114 1.00 90.56 228 ALA A CA 1
ATOM 1762 C C . ALA A 1 228 ? 22.423 -9.053 3.098 1.00 90.56 228 ALA A C 1
ATOM 1764 O O . ALA A 1 228 ? 22.556 -9.250 4.308 1.00 90.56 228 ALA A O 1
ATOM 1765 N N . ASN A 1 229 ? 21.375 -8.410 2.590 1.00 91.56 229 ASN A N 1
ATOM 1766 C CA . ASN A 1 229 ? 20.293 -7.921 3.441 1.00 91.56 229 ASN A CA 1
ATOM 1767 C C . ASN A 1 229 ? 19.476 -9.113 3.936 1.00 91.56 229 ASN A C 1
ATOM 1769 O O . ASN A 1 229 ? 18.941 -9.876 3.130 1.00 91.56 229 ASN A O 1
ATOM 1773 N N . PHE A 1 230 ? 19.378 -9.243 5.253 1.00 92.31 230 PHE A N 1
ATOM 1774 C CA . PHE A 1 230 ? 18.549 -10.226 5.927 1.00 92.31 230 PHE A CA 1
ATOM 1775 C C . PHE A 1 230 ? 17.181 -9.611 6.191 1.00 92.31 230 PHE A C 1
ATOM 1777 O O . PHE A 1 230 ? 17.084 -8.535 6.792 1.00 92.31 230 PHE A O 1
ATOM 1784 N N . ARG A 1 231 ? 16.128 -10.254 5.689 1.00 93.25 231 ARG A N 1
ATOM 1785 C CA . ARG A 1 231 ? 14.814 -9.620 5.559 1.00 93.25 231 ARG A CA 1
ATOM 1786 C C . ARG A 1 231 ? 13.711 -10.378 6.279 1.00 93.25 231 ARG A C 1
ATOM 1788 O O . ARG A 1 231 ? 13.751 -11.597 6.354 1.00 93.25 231 ARG A O 1
ATOM 1795 N N . GLU A 1 232 ? 12.725 -9.655 6.792 1.00 92.56 232 GLU A N 1
ATOM 1796 C CA . GLU A 1 232 ? 11.558 -10.221 7.477 1.00 92.56 232 GLU A CA 1
ATOM 1797 C C . GLU A 1 232 ? 10.675 -11.011 6.507 1.00 92.56 232 GLU A C 1
ATOM 1799 O O . GLU A 1 232 ? 10.209 -12.103 6.821 1.00 92.56 232 GLU A O 1
ATOM 1804 N N . PHE A 1 233 ? 10.520 -10.490 5.290 1.00 92.44 233 PHE A N 1
ATOM 1805 C CA . PHE A 1 233 ? 9.788 -11.114 4.196 1.00 92.44 233 PHE A CA 1
ATOM 1806 C C . PHE A 1 233 ? 10.575 -10.984 2.879 1.00 92.44 233 PHE A C 1
ATOM 1808 O O . PHE A 1 233 ? 11.414 -10.083 2.742 1.00 92.44 233 PHE A O 1
ATOM 1815 N N . PRO A 1 234 ? 10.351 -11.890 1.909 1.00 94.69 234 PRO A N 1
ATOM 1816 C CA . PRO A 1 234 ? 11.104 -11.959 0.657 1.00 94.69 234 PRO A CA 1
ATOM 1817 C C . PRO A 1 234 ? 10.696 -10.815 -0.280 1.00 94.69 234 PRO A C 1
ATOM 1819 O O . PRO A 1 234 ? 9.864 -10.982 -1.166 1.00 94.69 234 PRO A O 1
ATOM 1822 N N . SER A 1 235 ? 11.231 -9.617 -0.064 1.00 91.19 235 SER A N 1
ATOM 1823 C CA . SER A 1 235 ? 10.972 -8.449 -0.911 1.00 91.19 235 SER A CA 1
ATOM 1824 C C . SER A 1 235 ? 12.158 -7.495 -0.926 1.00 91.19 235 SER A C 1
ATOM 1826 O O . SER A 1 235 ? 12.911 -7.399 0.041 1.00 91.19 235 SER A O 1
ATOM 1828 N N . LEU A 1 236 ? 12.305 -6.725 -2.001 1.00 88.75 236 LEU A N 1
ATOM 1829 C CA . LEU A 1 236 ? 13.289 -5.652 -2.112 1.00 88.75 236 LEU A CA 1
ATOM 1830 C C . LEU A 1 236 ? 12.936 -4.400 -1.290 1.00 88.75 236 LEU A C 1
ATOM 1832 O O . LEU A 1 236 ? 13.797 -3.528 -1.146 1.00 88.75 236 LEU A O 1
ATOM 1836 N N . SER A 1 237 ? 11.738 -4.318 -0.694 1.00 85.50 237 SER A N 1
ATOM 1837 C CA . SER A 1 237 ? 11.323 -3.178 0.137 1.00 85.50 237 SER A CA 1
ATOM 1838 C C . SER A 1 237 ? 12.340 -2.853 1.247 1.00 85.50 237 SER A C 1
ATOM 1840 O O . SER A 1 237 ? 12.726 -3.754 1.997 1.00 85.50 237 SER A O 1
ATOM 1842 N N . PRO A 1 238 ? 12.769 -1.588 1.425 1.00 83.00 238 PRO A N 1
ATOM 1843 C CA . PRO A 1 238 ? 13.658 -1.204 2.524 1.00 83.00 238 PRO A CA 1
ATOM 1844 C C . PRO A 1 238 ? 13.081 -1.501 3.914 1.00 83.00 238 PRO A C 1
ATOM 1846 O O . PRO A 1 238 ? 13.834 -1.800 4.835 1.00 83.00 238 PRO A O 1
ATOM 1849 N N . THR A 1 239 ? 11.753 -1.464 4.065 1.00 81.94 239 THR A N 1
ATOM 1850 C CA . THR A 1 239 ? 11.082 -1.731 5.348 1.00 81.94 239 THR A CA 1
ATOM 1851 C C . THR A 1 239 ? 11.179 -3.190 5.782 1.00 81.94 239 THR A C 1
ATOM 1853 O O . THR A 1 239 ? 11.038 -3.464 6.967 1.00 81.94 239 THR A O 1
ATOM 1856 N N . ALA A 1 240 ? 11.469 -4.107 4.854 1.00 88.12 240 ALA A N 1
ATOM 1857 C CA . ALA A 1 240 ? 11.645 -5.525 5.145 1.00 88.12 240 ALA A CA 1
ATOM 1858 C C . ALA A 1 240 ? 13.011 -5.843 5.777 1.00 88.12 240 ALA A C 1
ATOM 1860 O O . ALA A 1 240 ? 13.249 -6.987 6.149 1.00 88.12 240 ALA A O 1
ATOM 1861 N N . ILE A 1 241 ? 13.953 -4.894 5.830 1.00 89.69 241 ILE A N 1
ATOM 1862 C CA . ILE A 1 241 ? 15.340 -5.161 6.234 1.00 89.69 241 ILE A CA 1
ATOM 1863 C C . ILE A 1 241 ? 15.445 -5.243 7.762 1.00 89.69 241 ILE A C 1
ATOM 1865 O O . ILE A 1 241 ? 15.355 -4.236 8.467 1.00 89.69 241 ILE A O 1
ATOM 1869 N N . LEU A 1 242 ? 15.731 -6.446 8.260 1.00 87.44 242 LEU A N 1
ATOM 1870 C CA . LEU A 1 242 ? 16.033 -6.712 9.669 1.00 87.44 242 LEU A CA 1
ATOM 1871 C C . LEU A 1 242 ? 17.490 -6.348 10.006 1.00 87.44 242 LEU A C 1
ATOM 1873 O O . LEU A 1 242 ? 17.803 -5.894 11.110 1.00 87.44 242 LEU A O 1
ATOM 1877 N N . GLY A 1 243 ? 18.384 -6.525 9.032 1.00 89.12 243 GLY A N 1
ATOM 1878 C CA . GLY A 1 243 ? 19.795 -6.154 9.094 1.00 89.12 243 GLY A CA 1
ATOM 1879 C C . GLY A 1 243 ? 20.567 -6.679 7.889 1.00 89.12 243 GLY A C 1
ATOM 1880 O O . GLY A 1 243 ? 19.975 -7.035 6.871 1.00 89.12 243 GLY A O 1
ATOM 1881 N N . ALA A 1 244 ? 21.889 -6.756 8.011 1.00 88.94 244 ALA A N 1
ATOM 1882 C CA . ALA A 1 244 ? 22.763 -7.258 6.959 1.00 88.94 244 ALA A CA 1
ATOM 1883 C C . ALA A 1 244 ? 23.778 -8.269 7.505 1.00 88.94 244 ALA A C 1
ATOM 1885 O O . ALA A 1 244 ? 24.210 -8.182 8.656 1.00 88.94 244 ALA A O 1
ATOM 1886 N N . VAL A 1 245 ? 24.157 -9.222 6.656 1.00 88.00 245 VAL A N 1
ATOM 1887 C CA . VAL A 1 245 ? 25.145 -10.269 6.936 1.00 88.00 245 VAL A CA 1
ATOM 1888 C C . VAL A 1 245 ? 26.332 -10.081 5.993 1.00 88.00 245 VAL A C 1
ATOM 1890 O O . VAL A 1 245 ? 26.145 -9.999 4.781 1.00 88.00 245 VAL A O 1
ATOM 1893 N N . GLU A 1 246 ? 27.555 -9.990 6.517 1.00 88.44 246 GLU A N 1
ATOM 1894 C CA . GLU A 1 246 ? 28.744 -9.762 5.682 1.00 88.44 246 GLU A CA 1
ATOM 1895 C C . GLU A 1 246 ? 29.077 -10.985 4.819 1.00 88.44 246 GLU A C 1
ATOM 1897 O O . GLU A 1 246 ? 28.923 -12.139 5.235 1.00 88.44 246 GLU A O 1
ATOM 1902 N N . ALA A 1 247 ? 29.629 -10.733 3.632 1.00 88.56 247 ALA A N 1
ATOM 1903 C CA . ALA A 1 247 ? 30.211 -11.769 2.797 1.00 88.56 247 ALA A CA 1
ATOM 1904 C C . ALA A 1 247 ? 31.262 -12.559 3.593 1.00 88.56 247 ALA A C 1
ATOM 1906 O O . ALA A 1 247 ? 32.128 -12.012 4.278 1.00 88.56 247 ALA A O 1
ATOM 1907 N N . GLY A 1 248 ? 31.187 -13.881 3.493 1.00 88.19 248 GLY A N 1
ATOM 1908 C CA . GLY A 1 248 ? 32.044 -14.805 4.214 1.00 88.19 248 GLY A CA 1
ATOM 1909 C C . GLY A 1 248 ? 31.515 -15.259 5.574 1.00 88.19 248 GLY A C 1
ATOM 1910 O O . GLY A 1 248 ? 32.080 -16.223 6.099 1.00 88.19 248 GLY A O 1
ATOM 1911 N N . GLN A 1 249 ? 30.458 -14.642 6.116 1.00 89.44 249 GLN A N 1
ATOM 1912 C CA . GLN A 1 249 ? 29.712 -15.189 7.255 1.00 89.44 249 GLN A CA 1
ATOM 1913 C C . GLN A 1 249 ? 28.827 -16.362 6.821 1.00 89.44 249 GLN A C 1
ATOM 1915 O O . GLN A 1 249 ? 28.639 -16.607 5.629 1.00 89.44 249 GLN A O 1
ATOM 1920 N N . THR A 1 250 ? 28.326 -17.121 7.796 1.00 90.81 250 THR A N 1
ATOM 1921 C CA . THR A 1 250 ? 27.492 -18.301 7.542 1.00 90.81 250 THR A CA 1
ATOM 1922 C C . THR A 1 250 ? 26.066 -18.092 8.023 1.00 90.81 250 THR A C 1
ATOM 1924 O O . THR A 1 250 ? 25.837 -17.540 9.098 1.00 90.81 250 THR A O 1
ATOM 1927 N N . VAL A 1 251 ? 25.121 -18.566 7.220 1.00 92.31 251 VAL A N 1
ATOM 1928 C CA . VAL A 1 251 ? 23.703 -18.701 7.559 1.00 92.31 251 VAL A CA 1
ATOM 1929 C C . VAL A 1 251 ? 23.312 -20.172 7.457 1.00 92.31 251 VAL A C 1
ATOM 1931 O O . VAL A 1 251 ? 23.975 -20.940 6.764 1.00 92.31 251 VAL A O 1
ATOM 1934 N N . GLN A 1 252 ? 22.262 -20.595 8.145 1.00 94.56 252 GLN A N 1
ATOM 1935 C CA . GLN A 1 252 ? 21.697 -21.938 7.981 1.00 94.56 252 GLN A CA 1
ATOM 1936 C C . GLN A 1 252 ? 20.433 -21.819 7.140 1.00 94.56 252 GLN A C 1
ATOM 1938 O O . GLN A 1 252 ? 19.536 -21.077 7.521 1.00 94.56 252 GLN A O 1
ATOM 1943 N N . LEU A 1 253 ? 20.362 -22.498 5.998 1.00 94.19 253 LEU A N 1
ATOM 1944 C CA . LEU A 1 253 ? 19.156 -22.481 5.169 1.00 94.19 253 LEU A CA 1
ATOM 1945 C C . LEU A 1 253 ? 18.138 -23.469 5.734 1.00 94.19 253 LEU A C 1
ATOM 1947 O O . LEU A 1 253 ? 18.507 -24.579 6.105 1.00 94.19 253 LEU A O 1
ATOM 1951 N N . THR A 1 254 ? 16.862 -23.090 5.766 1.00 94.00 254 THR A N 1
ATOM 1952 C CA . THR A 1 254 ? 15.786 -23.967 6.266 1.00 94.00 254 THR A CA 1
ATOM 1953 C C . THR A 1 254 ? 15.231 -24.905 5.190 1.00 94.00 254 THR A C 1
ATOM 1955 O O . THR A 1 254 ? 14.326 -25.683 5.465 1.00 94.00 254 THR A O 1
ATOM 1958 N N . GLY A 1 255 ? 15.723 -24.793 3.951 1.00 91.81 255 GLY A N 1
ATOM 1959 C CA . GLY A 1 255 ? 15.199 -25.500 2.777 1.00 91.81 255 GLY A CA 1
ATOM 1960 C C . GLY A 1 255 ? 14.010 -24.802 2.105 1.00 91.81 255 GLY A C 1
ATOM 1961 O O . GLY A 1 255 ? 13.668 -25.142 0.973 1.00 91.81 255 GLY A O 1
ATOM 1962 N N . ARG A 1 256 ? 13.395 -23.791 2.738 1.00 93.44 256 ARG A N 1
ATOM 1963 C CA . ARG A 1 256 ? 12.300 -23.029 2.116 1.00 93.44 256 ARG A CA 1
ATOM 1964 C C . ARG A 1 256 ? 12.843 -21.994 1.136 1.00 93.44 256 ARG A C 1
ATOM 1966 O O . ARG A 1 256 ? 13.777 -21.253 1.443 1.00 93.44 256 ARG A O 1
ATOM 1973 N N . GLN A 1 257 ? 12.194 -21.914 -0.021 1.00 96.12 257 GLN A N 1
ATOM 1974 C CA . GLN A 1 257 ? 12.502 -20.957 -1.076 1.00 96.12 257 GLN A CA 1
ATOM 1975 C C . GLN A 1 257 ? 11.232 -20.306 -1.628 1.00 96.12 257 GLN A C 1
ATOM 1977 O O . GLN A 1 257 ? 10.151 -20.899 -1.584 1.00 96.12 257 GLN A O 1
ATOM 1982 N N . ILE A 1 258 ? 11.357 -19.084 -2.138 1.00 95.31 258 ILE A N 1
ATOM 1983 C CA . ILE A 1 258 ? 10.256 -18.344 -2.764 1.00 95.31 258 ILE A CA 1
ATOM 1984 C C . ILE A 1 258 ? 10.792 -17.348 -3.789 1.00 95.31 258 ILE A C 1
ATOM 1986 O O . ILE A 1 258 ? 11.802 -16.691 -3.556 1.00 95.31 258 ILE A O 1
ATOM 1990 N N . GLU A 1 259 ? 10.111 -17.211 -4.922 1.00 94.44 259 GLU A N 1
ATOM 1991 C CA . GLU A 1 259 ? 10.409 -16.166 -5.899 1.00 94.44 259 GLU A CA 1
ATOM 1992 C C . GLU A 1 259 ? 9.545 -14.932 -5.622 1.00 94.44 259 GLU A C 1
ATOM 1994 O O . GLU A 1 259 ? 8.321 -15.026 -5.528 1.00 94.44 259 GLU A O 1
ATOM 1999 N N . SER A 1 260 ? 10.181 -13.772 -5.468 1.00 91.62 260 SER A N 1
ATOM 2000 C CA . SER A 1 260 ? 9.506 -12.499 -5.211 1.00 91.62 260 SER A CA 1
ATOM 2001 C C . SER A 1 260 ? 10.364 -11.335 -5.695 1.00 91.62 260 SER A C 1
ATOM 2003 O O . SER A 1 260 ? 11.592 -11.384 -5.614 1.00 91.62 260 SER A O 1
ATOM 2005 N N . ASP A 1 261 ? 9.726 -10.298 -6.241 1.00 88.94 261 ASP A N 1
ATOM 2006 C CA . ASP A 1 261 ? 10.392 -9.159 -6.890 1.00 88.94 261 ASP A CA 1
ATOM 2007 C C . ASP A 1 261 ? 11.409 -9.573 -7.983 1.00 88.94 261 ASP A C 1
ATOM 2009 O O . ASP A 1 261 ? 12.398 -8.885 -8.231 1.00 88.94 261 ASP A O 1
ATOM 2013 N N . GLY A 1 262 ? 11.172 -10.718 -8.643 1.00 89.19 262 GLY A N 1
ATOM 2014 C CA . GLY A 1 262 ? 12.059 -11.285 -9.670 1.00 89.19 262 GLY A CA 1
ATOM 2015 C C . GLY A 1 262 ? 13.365 -11.875 -9.126 1.00 89.19 262 GLY A C 1
ATOM 2016 O O . GLY A 1 262 ? 14.319 -12.063 -9.880 1.00 89.19 262 GLY A O 1
ATOM 2017 N N . VAL A 1 263 ? 13.428 -12.135 -7.819 1.00 92.44 263 VAL A N 1
ATOM 2018 C CA . VAL A 1 263 ? 14.580 -12.711 -7.124 1.00 92.44 263 VAL A CA 1
ATOM 2019 C C . VAL A 1 263 ? 14.132 -13.985 -6.410 1.00 92.44 263 VAL A C 1
ATOM 2021 O O . VAL A 1 263 ? 13.079 -14.012 -5.777 1.00 92.44 263 VAL A O 1
ATOM 2024 N N . LEU A 1 264 ? 14.931 -15.048 -6.503 1.00 94.94 264 LEU A N 1
ATOM 2025 C CA . LEU A 1 264 ? 14.749 -16.237 -5.672 1.00 94.94 264 LEU A CA 1
ATOM 2026 C C . LEU A 1 264 ? 15.294 -15.939 -4.272 1.00 94.94 264 LEU A C 1
ATOM 2028 O O . LEU A 1 264 ? 16.425 -15.479 -4.130 1.00 94.94 264 LEU A O 1
ATOM 2032 N N . TRP A 1 265 ? 14.503 -16.196 -3.244 1.00 96.75 265 TRP A N 1
ATOM 2033 C CA . TRP A 1 265 ? 14.850 -15.983 -1.845 1.00 96.75 265 TRP A CA 1
ATOM 2034 C C . TRP A 1 265 ? 14.915 -17.317 -1.119 1.00 96.75 265 TRP A C 1
ATOM 2036 O O . TRP A 1 265 ? 14.072 -18.182 -1.348 1.00 96.75 265 TRP A O 1
ATOM 2046 N N . TYR A 1 266 ? 15.872 -17.447 -0.205 1.00 96.62 266 TYR A N 1
ATOM 2047 C CA . TYR A 1 266 ? 15.982 -18.580 0.705 1.00 96.62 266 TYR A CA 1
ATOM 2048 C C . TYR A 1 266 ? 15.668 -18.133 2.125 1.00 96.62 266 TYR A C 1
ATOM 2050 O O . TYR A 1 266 ? 16.190 -17.112 2.584 1.00 96.62 266 TYR A O 1
ATOM 2058 N N . GLU A 1 267 ? 14.832 -18.895 2.822 1.00 96.00 267 GLU A N 1
ATOM 2059 C CA . GLU A 1 267 ? 14.644 -18.707 4.255 1.00 96.00 267 GLU A CA 1
ATOM 2060 C C . GLU A 1 267 ? 15.880 -19.248 4.977 1.00 96.00 267 GLU A C 1
ATOM 2062 O O . GLU A 1 267 ? 16.392 -20.337 4.693 1.00 96.00 267 GLU A O 1
ATOM 2067 N N . ALA A 1 268 ? 16.393 -18.445 5.894 1.00 95.62 268 ALA A N 1
ATOM 2068 C CA . ALA A 1 268 ? 17.642 -18.694 6.568 1.00 95.62 268 ALA A CA 1
ATOM 2069 C C . ALA A 1 268 ? 17.546 -18.320 8.046 1.00 95.62 268 ALA A C 1
ATOM 2071 O O . ALA A 1 268 ? 16.763 -17.463 8.451 1.00 95.62 268 ALA A O 1
ATOM 2072 N N . ILE A 1 269 ? 18.387 -18.960 8.847 1.00 94.44 269 ILE A N 1
ATOM 2073 C CA . ILE A 1 269 ? 18.632 -18.668 10.252 1.00 94.44 269 ILE A CA 1
ATOM 2074 C C . ILE A 1 269 ? 20.031 -18.074 10.343 1.00 94.44 269 ILE A C 1
ATOM 2076 O O . ILE A 1 269 ? 20.985 -18.625 9.787 1.00 94.44 269 ILE A O 1
ATOM 2080 N N . ALA A 1 270 ? 20.169 -16.962 11.055 1.00 89.25 270 ALA A N 1
ATOM 2081 C CA . ALA A 1 270 ? 21.451 -16.304 11.252 1.00 89.25 270 ALA A CA 1
ATOM 2082 C C . ALA A 1 270 ? 22.022 -16.615 12.656 1.00 89.25 270 ALA A C 1
ATOM 2084 O O . ALA A 1 270 ? 21.674 -15.947 13.632 1.00 89.25 270 ALA A O 1
ATOM 2085 N N . PRO A 1 271 ? 22.885 -17.641 12.810 1.00 79.12 271 PRO A N 1
ATOM 2086 C CA . PRO A 1 271 ? 23.282 -18.142 14.128 1.00 79.12 271 PRO A CA 1
ATOM 2087 C C . PRO A 1 271 ? 24.267 -17.225 14.868 1.00 79.12 271 PRO A C 1
ATOM 2089 O O . PRO A 1 271 ? 24.307 -17.234 16.098 1.00 79.12 271 PRO A O 1
ATOM 2092 N N . GLN A 1 272 ? 25.077 -16.438 14.147 1.00 69.31 272 GLN A N 1
ATOM 2093 C CA . GLN A 1 272 ? 26.079 -15.538 14.729 1.00 69.31 272 GLN A CA 1
ATOM 2094 C C . GLN A 1 272 ? 26.290 -14.313 13.846 1.00 69.31 272 GLN A C 1
ATOM 2096 O O . GLN A 1 272 ? 26.891 -14.404 12.777 1.00 69.31 272 GLN A O 1
ATOM 2101 N N . LEU A 1 273 ? 25.827 -13.155 14.303 1.00 63.25 273 LEU A N 1
ATOM 2102 C CA . LEU A 1 273 ? 25.868 -11.940 13.499 1.00 63.25 273 LEU A CA 1
ATOM 2103 C C . LEU A 1 273 ? 26.849 -10.940 14.089 1.00 63.25 273 LEU A C 1
ATOM 2105 O O . LEU A 1 273 ? 26.746 -10.545 15.251 1.00 63.25 273 LEU A O 1
ATOM 2109 N N . ARG A 1 274 ? 27.793 -10.496 13.254 1.00 63.72 274 ARG A N 1
ATOM 2110 C CA . ARG A 1 274 ? 28.429 -9.195 13.477 1.00 63.72 274 ARG A CA 1
ATOM 2111 C C . ARG A 1 274 ? 27.463 -8.147 12.963 1.00 63.72 274 ARG A C 1
ATOM 2113 O O . ARG A 1 274 ? 27.033 -8.219 11.820 1.00 63.72 274 ARG A O 1
ATOM 2120 N N . GLN A 1 275 ? 27.128 -7.195 13.820 1.00 59.09 275 GLN A N 1
ATOM 2121 C CA . GLN A 1 275 ? 26.258 -6.088 13.456 1.00 59.09 275 GLN A CA 1
ATOM 2122 C C . GLN A 1 275 ? 26.973 -5.202 12.437 1.00 59.09 275 GLN A C 1
ATOM 2124 O O . GLN A 1 275 ? 27.894 -4.466 12.791 1.00 59.09 275 GLN A O 1
ATOM 2129 N N . VAL A 1 276 ? 26.536 -5.264 11.182 1.00 59.47 276 VAL A N 1
ATOM 2130 C CA . VAL A 1 276 ? 26.794 -4.199 10.216 1.00 59.47 276 VAL A CA 1
ATOM 2131 C C . VAL A 1 276 ? 25.661 -3.202 10.369 1.00 59.47 276 VAL A C 1
ATOM 2133 O O . VAL A 1 276 ? 24.501 -3.529 10.127 1.00 59.47 276 VAL A O 1
ATOM 2136 N N . ILE A 1 277 ? 25.990 -2.001 10.836 1.00 58.38 277 ILE A N 1
ATOM 2137 C CA . ILE A 1 277 ? 25.017 -0.920 10.964 1.00 58.38 277 ILE A CA 1
ATOM 2138 C C . ILE A 1 277 ? 24.755 -0.389 9.556 1.00 58.38 277 ILE A C 1
ATOM 2140 O O . ILE A 1 277 ? 25.529 0.416 9.038 1.00 58.38 277 ILE A O 1
ATOM 2144 N N . GLU A 1 278 ? 23.674 -0.845 8.932 1.00 61.78 278 GLU A N 1
ATOM 2145 C CA . GLU A 1 278 ? 23.141 -0.200 7.737 1.00 61.78 278 GLU A CA 1
ATOM 2146 C C . GLU A 1 278 ? 22.182 0.912 8.174 1.00 61.78 278 GLU A C 1
ATOM 2148 O O . GLU A 1 278 ? 21.354 0.725 9.068 1.00 61.78 278 GLU A O 1
ATOM 2153 N N . SER A 1 279 ? 22.317 2.101 7.587 1.00 62.19 279 SER A N 1
ATOM 2154 C CA . SER A 1 279 ? 21.559 3.291 7.998 1.00 62.19 279 SER A CA 1
ATOM 2155 C C . SER A 1 279 ? 20.051 3.173 7.750 1.00 62.19 279 SER A C 1
ATOM 2157 O O . SER A 1 279 ? 19.277 3.894 8.375 1.00 62.19 279 SER A O 1
ATOM 2159 N N . SER A 1 280 ? 19.642 2.274 6.853 1.00 58.19 280 SER A N 1
ATOM 2160 C CA . SER A 1 280 ? 18.252 1.966 6.505 1.00 58.19 280 SER A CA 1
ATOM 2161 C C . SER A 1 280 ? 17.672 0.769 7.263 1.00 58.19 280 SER A C 1
ATOM 2163 O O . SER A 1 280 ? 16.456 0.593 7.259 1.00 58.19 280 SER A O 1
ATOM 2165 N N . ALA A 1 281 ? 18.505 -0.051 7.908 1.00 60.31 281 ALA A N 1
ATOM 2166 C CA . ALA A 1 281 ? 18.037 -1.210 8.654 1.00 60.31 281 ALA A CA 1
ATOM 2167 C C . ALA A 1 281 ? 17.443 -0.779 10.001 1.00 60.31 281 ALA A C 1
ATOM 2169 O O . ALA A 1 281 ? 18.007 0.064 10.705 1.00 60.31 281 ALA A O 1
ATOM 2170 N N . GLN A 1 282 ? 16.343 -1.416 10.413 1.00 58.72 282 GLN A N 1
ATOM 2171 C CA . GLN A 1 282 ? 15.736 -1.163 11.729 1.00 58.72 282 GLN A CA 1
ATOM 2172 C C . GLN A 1 282 ? 16.617 -1.636 12.909 1.00 58.72 282 GLN A C 1
ATOM 2174 O O . GLN A 1 282 ? 16.309 -1.335 14.057 1.00 58.72 282 GLN A O 1
ATOM 2179 N N . ASN A 1 283 ? 17.756 -2.283 12.625 1.00 56.06 283 ASN A N 1
ATOM 2180 C CA . ASN A 1 283 ? 18.831 -2.659 13.544 1.00 56.06 283 ASN A CA 1
ATOM 2181 C C . ASN A 1 283 ? 18.379 -3.424 14.799 1.00 56.06 283 ASN A C 1
ATOM 2183 O O . ASN A 1 283 ? 18.167 -2.841 15.862 1.00 56.06 283 ASN A O 1
ATOM 2187 N N . LYS A 1 284 ? 18.422 -4.756 14.705 1.00 65.12 284 LYS A N 1
ATOM 2188 C CA . LYS A 1 284 ? 19.309 -5.641 15.489 1.00 65.12 284 LYS A CA 1
ATOM 2189 C C . LYS A 1 284 ? 18.934 -7.065 15.124 1.00 65.12 284 LYS A C 1
ATOM 2191 O O . LYS A 1 284 ? 17.914 -7.560 15.585 1.00 65.12 284 LYS A O 1
ATOM 2196 N N . LEU A 1 285 ? 19.756 -7.701 14.293 1.00 76.62 285 LEU A N 1
ATOM 2197 C CA . LEU A 1 285 ? 19.550 -9.116 14.067 1.00 76.62 285 LEU A CA 1
ATOM 2198 C C . LEU A 1 285 ? 19.816 -9.880 15.369 1.00 76.62 285 LEU A C 1
ATOM 2200 O O . LEU A 1 285 ? 20.912 -9.773 15.931 1.00 76.62 285 LEU A O 1
ATOM 2204 N N . ASP A 1 286 ? 18.817 -10.613 15.847 1.00 83.12 286 ASP A N 1
ATOM 2205 C CA . ASP A 1 286 ? 18.933 -11.439 17.043 1.00 83.12 286 ASP A CA 1
ATOM 2206 C C . ASP A 1 286 ? 19.654 -12.761 16.717 1.00 83.12 286 ASP A C 1
ATOM 2208 O O . ASP A 1 286 ? 19.563 -13.271 15.594 1.00 83.12 286 ASP A O 1
ATOM 2212 N N . PRO A 1 287 ? 20.384 -13.361 17.676 1.00 85.50 287 PRO A N 1
ATOM 2213 C CA . PRO A 1 287 ? 20.957 -14.687 17.483 1.00 85.50 287 PRO A CA 1
ATOM 2214 C C . PRO A 1 287 ? 19.879 -15.707 17.105 1.00 85.50 287 PRO A C 1
ATOM 2216 O O . PRO A 1 287 ? 18.883 -15.855 17.812 1.00 85.50 287 PRO A O 1
ATOM 2219 N N . ASN A 1 288 ? 20.113 -16.449 16.023 1.00 89.19 288 ASN A N 1
ATOM 2220 C CA . ASN A 1 288 ? 19.175 -17.418 15.449 1.00 89.19 288 ASN A CA 1
ATOM 2221 C C . ASN A 1 288 ? 17.871 -16.804 14.916 1.00 89.19 288 ASN A C 1
ATOM 2223 O O . ASN A 1 288 ? 16.862 -17.502 14.813 1.00 89.19 288 ASN A O 1
ATOM 2227 N N . GLN A 1 289 ? 17.872 -15.518 14.561 1.00 91.31 289 GLN A N 1
ATOM 2228 C CA . GLN A 1 289 ? 16.731 -14.918 13.885 1.00 91.31 289 GLN A CA 1
ATOM 2229 C C . GLN A 1 289 ? 16.493 -15.584 12.527 1.00 91.31 289 GLN A C 1
ATOM 2231 O O . GLN A 1 289 ? 17.436 -15.833 11.770 1.00 91.31 289 GLN A O 1
ATOM 2236 N N . VAL A 1 290 ? 15.218 -15.854 12.241 1.00 93.94 290 VAL A N 1
ATOM 2237 C CA . VAL A 1 290 ? 14.734 -16.350 10.950 1.00 93.94 290 VAL A CA 1
ATOM 2238 C C . VAL A 1 290 ? 14.454 -15.160 10.038 1.00 93.94 290 VAL A C 1
ATOM 2240 O O . VAL A 1 290 ? 13.908 -14.149 10.481 1.00 93.94 290 VAL A O 1
ATOM 2243 N N . GLY A 1 291 ? 14.817 -15.283 8.769 1.00 94.75 291 GLY A N 1
ATOM 2244 C CA . GLY A 1 291 ? 14.538 -14.285 7.747 1.00 94.75 291 GLY A CA 1
ATOM 2245 C C . GLY A 1 291 ? 14.860 -14.810 6.358 1.00 94.75 291 GLY A C 1
ATOM 2246 O O . GLY A 1 291 ? 15.055 -16.006 6.163 1.00 94.75 291 GLY A O 1
ATOM 2247 N N . TRP A 1 292 ? 14.917 -13.908 5.389 1.00 96.31 292 TRP A N 1
ATOM 2248 C CA . TRP A 1 292 ? 15.106 -14.222 3.979 1.00 96.31 292 TRP A CA 1
ATOM 2249 C C . TRP A 1 292 ? 16.370 -13.573 3.437 1.00 96.31 292 TRP A C 1
ATOM 2251 O O . TRP A 1 292 ? 16.682 -12.422 3.757 1.00 96.31 292 TRP A O 1
ATOM 2261 N N . ILE A 1 293 ? 17.073 -14.309 2.579 1.00 95.44 293 ILE A N 1
ATOM 2262 C CA . ILE A 1 293 ? 18.264 -13.849 1.868 1.00 95.44 293 ILE A CA 1
ATOM 2263 C C . ILE A 1 293 ? 18.147 -14.140 0.372 1.00 95.44 293 ILE A C 1
ATOM 2265 O O . ILE A 1 293 ? 17.608 -15.168 -0.034 1.00 95.44 293 ILE A O 1
ATOM 2269 N N . ALA A 1 294 ? 18.627 -13.218 -0.460 1.00 95.62 294 ALA A N 1
ATOM 2270 C CA . ALA A 1 294 ? 18.561 -13.361 -1.910 1.00 95.62 294 ALA A CA 1
ATOM 2271 C C . ALA A 1 294 ? 19.509 -14.461 -2.415 1.00 95.62 294 ALA A C 1
ATOM 2273 O O . ALA A 1 294 ? 20.632 -14.610 -1.925 1.00 95.62 294 ALA A O 1
ATOM 2274 N N . SER A 1 295 ? 19.082 -15.185 -3.450 1.00 93.50 295 SER A N 1
ATOM 2275 C CA . SER A 1 295 ? 19.783 -16.347 -4.000 1.00 93.50 295 SER A CA 1
ATOM 2276 C C . SER A 1 295 ? 21.182 -16.048 -4.501 1.00 93.50 295 SER A C 1
ATOM 2278 O O . SER A 1 295 ? 22.055 -16.897 -4.399 1.00 93.50 295 SER A O 1
ATOM 2280 N N . CYS A 1 296 ? 21.437 -14.834 -4.983 1.00 91.69 296 CYS A N 1
ATOM 2281 C CA . CYS A 1 296 ? 22.750 -14.453 -5.489 1.00 91.69 296 CYS A CA 1
ATOM 2282 C C . CYS A 1 296 ? 23.853 -14.388 -4.413 1.00 91.69 296 CYS A C 1
ATOM 2284 O O . CYS A 1 296 ? 25.014 -14.180 -4.757 1.00 91.69 296 CYS A O 1
ATOM 2286 N N . PHE A 1 297 ? 23.506 -14.553 -3.132 1.00 91.19 297 PHE A N 1
ATOM 2287 C CA . PHE A 1 297 ? 24.455 -14.714 -2.027 1.00 91.19 297 PHE A CA 1
ATOM 2288 C C . PHE A 1 297 ? 24.657 -16.177 -1.600 1.00 91.19 297 PHE A C 1
ATOM 2290 O O . PHE A 1 297 ? 25.513 -16.446 -0.755 1.00 91.19 297 PHE A O 1
ATOM 2297 N N . VAL A 1 298 ? 23.875 -17.108 -2.152 1.00 87.94 298 VAL A N 1
ATOM 2298 C CA . VAL A 1 298 ? 23.908 -18.541 -1.848 1.00 87.94 298 VAL A CA 1
ATOM 2299 C C . VAL A 1 298 ? 24.555 -19.265 -3.029 1.00 87.94 298 VAL A C 1
ATOM 2301 O O . VAL A 1 298 ? 23.961 -19.355 -4.100 1.00 87.94 298 VAL A O 1
ATOM 2304 N N . ASN A 1 299 ? 25.774 -19.769 -2.822 1.00 80.56 299 ASN A N 1
ATOM 2305 C CA . ASN A 1 299 ? 26.498 -20.618 -3.775 1.00 80.56 299 ASN A CA 1
ATOM 2306 C C . ASN A 1 299 ? 26.679 -22.032 -3.226 1.00 80.56 299 ASN A C 1
ATOM 2308 O O . ASN A 1 299 ? 26.789 -22.172 -1.983 1.00 80.56 299 ASN A O 1
#

Sequence (299 aa):
MKFSTEKELQNYCLRVLRSKGIQCSEEVECGDIRADIVIPQAVIELKKVLNREGIYQALGQATAYNRHLKRPEIWLVGQRPIAVQERAQAERLAQEIEQDRSITVSFIDDPFWEESMPYQNLFAGLTMNMNRSLGFVSGCAIALIIGGIAASRSLSSSPPTSPSSSSAPVTSSSFFQNPILRSDDEDAPGLASSANPPLAQQVQQVEEPYLNEQQGHRLTSCQGHSFANFREFPSLSPTAILGAVEAGQTVQLTGRQIESDGVLWYEAIAPQLRQVIESSAQNKLDPNQVGWIASCFVN

Foldseek 3Di:
DADPDQVSVLVVVVVLCVVLVWDKDAQPDQDPDTFGIDTQAEGEFEDQEQFPVLVVVSVVRRVSSCVRVVHQAYEYEYAYDPDPVRNVRSVVVQVVVCVPVRYHYDHPPPPCRSVPPDHPPPCVVVPPPPPPDDDDPDDDDDDDDDDDDDDDDDDDDDDDDDDDDDDDDDDDDDDDDDDDDDDDDDDDDDDDDDDDDDDPDDPPPPPDPQDDQADWFAFADFPPHQWWFFFAAPEPDLQRGQAIAGGGATWGFRRDWDQDPNFIKTWTFRQDGDGDDDVSHPDDRDHRDITITTCSGGD

pLDDT: mean 76.49, std 23.16, range [32.56, 98.38]

Secondary structure (DSSP, 8-state):
---SSHHHHHHHHHHHHHHTT---EEEEEETTEEEEEE-SSEEEEEEEE--HHHHHHHHHHHHHHHHHH--SEEEEEEEPPSSHHHHHHHHHHHHHHTTSTTEEEEETTSTTHHHHSPP--TTTTTSSSSSS----------------------------------------------------------------PPP-------------TTSEEEP--BTTBSEEEEESSSS--GGGEEEEEETT-EEEEEEEEEEETTEEEEEEEESS------TTS---PPTTEEEEEEGGG--

Radius of gyration: 31.52 Å; chains: 1; bounding box: 66×74×106 Å